Protein AF-H8MHY2-F1 (afdb_monomer_lite)

Organism: Corallococcus coralloides (strain ATCC 25202 / DSM 2259 / NBRC 100086 / M2) (NCBI:txid1144275)

pLDDT: mean 79.32, std 16.86, range [31.69, 97.56]

Structure (mmCIF, N/CA/C/O backbone):
data_AF-H8MHY2-F1
#
_entry.id   AF-H8MHY2-F1
#
loop_
_atom_site.group_PDB
_atom_site.id
_atom_site.type_symbol
_atom_site.label_atom_id
_atom_site.label_alt_id
_atom_site.label_comp_id
_atom_site.label_asym_id
_atom_site.label_entity_id
_atom_site.label_seq_id
_atom_site.pdbx_PDB_ins_code
_atom_site.Cartn_x
_atom_site.Cartn_y
_atom_site.Cartn_z
_atom_site.occupancy
_atom_site.B_iso_or_equiv
_atom_site.auth_seq_id
_atom_site.auth_comp_id
_atom_site.auth_asym_id
_atom_site.auth_atom_id
_atom_site.pdbx_PDB_model_num
ATOM 1 N N . MET A 1 1 ? 15.047 48.919 -17.366 1.00 39.91 1 MET A N 1
ATOM 2 C CA . MET A 1 1 ? 15.155 47.969 -16.245 1.00 39.91 1 MET A CA 1
ATOM 3 C C . MET A 1 1 ? 14.110 48.407 -15.247 1.00 39.91 1 MET A C 1
ATOM 5 O O . MET A 1 1 ? 14.242 49.504 -14.726 1.00 39.91 1 MET A O 1
ATOM 9 N N . ASN A 1 2 ? 13.019 47.655 -15.133 1.00 36.47 2 ASN A N 1
ATOM 10 C CA . ASN A 1 2 ? 12.030 47.873 -14.083 1.00 36.47 2 ASN A CA 1
ATOM 11 C C . ASN A 1 2 ? 12.489 47.029 -12.897 1.00 36.47 2 ASN A C 1
ATOM 13 O O . ASN A 1 2 ? 12.525 45.808 -13.026 1.00 36.47 2 ASN A O 1
ATOM 17 N N . ASP A 1 3 ? 12.883 47.679 -11.806 1.00 43.53 3 ASP A N 1
ATOM 18 C CA . ASP A 1 3 ? 13.123 47.009 -10.532 1.00 43.53 3 ASP A CA 1
ATOM 19 C C . ASP A 1 3 ? 11.763 46.574 -9.979 1.00 43.53 3 ASP A C 1
ATOM 21 O O . ASP A 1 3 ? 10.934 47.409 -9.604 1.00 43.53 3 ASP A O 1
ATOM 25 N N . GLU A 1 4 ? 11.497 45.269 -9.989 1.00 38.06 4 GLU A N 1
ATOM 26 C CA . GLU A 1 4 ? 10.390 44.719 -9.214 1.00 38.06 4 GLU A CA 1
ATOM 27 C C . GLU A 1 4 ? 10.654 44.984 -7.723 1.00 38.06 4 GLU A C 1
ATOM 29 O O . GLU A 1 4 ? 11.795 44.862 -7.265 1.00 38.06 4 GLU A O 1
ATOM 34 N N . PRO A 1 5 ? 9.634 45.379 -6.943 1.00 45.78 5 PRO A N 1
ATOM 35 C CA . PRO A 1 5 ? 9.811 45.605 -5.520 1.00 45.78 5 PRO A CA 1
ATOM 36 C C . PRO A 1 5 ? 10.150 44.276 -4.837 1.00 45.78 5 PRO A C 1
ATOM 38 O O . PRO A 1 5 ? 9.315 43.377 -4.791 1.00 45.78 5 PRO A O 1
ATOM 41 N N . GLU A 1 6 ? 11.362 44.161 -4.284 1.00 43.41 6 GLU A N 1
ATOM 42 C CA . GLU A 1 6 ? 11.719 43.069 -3.373 1.00 43.41 6 GLU A CA 1
ATOM 43 C C . GLU A 1 6 ? 10.670 42.990 -2.256 1.00 43.41 6 GLU A C 1
ATOM 45 O O . GLU A 1 6 ? 10.563 43.894 -1.415 1.00 43.41 6 GLU A O 1
ATOM 50 N N . GLU A 1 7 ? 9.886 41.910 -2.240 1.00 51.91 7 GLU A N 1
ATOM 51 C CA . GLU A 1 7 ? 8.988 41.596 -1.135 1.00 51.91 7 GLU A CA 1
ATOM 52 C C . GLU A 1 7 ? 9.815 41.447 0.144 1.00 51.91 7 GLU A C 1
ATOM 54 O O . GLU A 1 7 ? 10.503 40.453 0.385 1.00 51.91 7 GLU A O 1
ATOM 59 N N . ARG A 1 8 ? 9.771 42.478 0.989 1.00 63.47 8 ARG A N 1
ATOM 60 C CA . ARG A 1 8 ? 10.449 42.457 2.281 1.00 63.47 8 ARG A CA 1
ATOM 61 C C . ARG A 1 8 ? 9.715 41.502 3.211 1.00 63.47 8 ARG A C 1
ATOM 63 O O . ARG A 1 8 ? 8.610 41.794 3.666 1.00 63.47 8 ARG A O 1
ATOM 70 N N . LEU A 1 9 ? 10.370 40.390 3.530 1.00 65.94 9 LEU A N 1
ATOM 71 C CA . LEU A 1 9 ? 9.936 39.448 4.558 1.00 65.94 9 LEU A CA 1
ATOM 72 C C . LEU A 1 9 ? 9.652 40.190 5.877 1.00 65.94 9 LEU A C 1
ATOM 74 O O . LEU A 1 9 ? 10.508 40.905 6.404 1.00 65.94 9 LEU A O 1
ATOM 78 N N . ALA A 1 10 ? 8.446 40.003 6.416 1.00 80.31 10 ALA A N 1
ATOM 79 C CA . ALA A 1 10 ? 8.008 40.555 7.695 1.00 80.31 10 ALA A CA 1
ATOM 80 C C . ALA A 1 10 ? 7.707 39.427 8.689 1.00 80.31 10 ALA A C 1
ATOM 82 O O . ALA A 1 10 ? 7.278 38.337 8.314 1.00 80.31 10 ALA A O 1
ATOM 83 N N . CYS A 1 11 ? 7.912 39.687 9.979 1.00 72.38 11 CYS A N 1
ATOM 84 C CA . CYS A 1 11 ? 7.619 38.717 11.025 1.00 72.38 11 CYS A CA 1
ATOM 85 C C . CYS A 1 11 ? 6.112 38.392 11.056 1.00 72.38 11 CYS A C 1
ATOM 87 O O . CYS A 1 11 ? 5.314 39.302 11.290 1.00 72.38 11 CYS A O 1
ATOM 89 N N . PRO A 1 12 ? 5.694 37.118 10.943 1.00 61.81 12 PRO A N 1
ATOM 90 C CA . PRO A 1 12 ? 4.277 36.750 10.905 1.00 61.81 12 PRO A CA 1
ATOM 91 C C . PRO A 1 12 ? 3.565 36.996 12.242 1.00 61.81 12 PRO A C 1
ATOM 93 O O . PRO A 1 12 ? 2.343 37.072 12.295 1.00 61.81 12 PRO A O 1
ATOM 96 N N . ARG A 1 13 ? 4.323 37.138 13.338 1.00 72.50 13 ARG A N 1
ATOM 97 C CA . ARG A 1 13 ? 3.772 37.376 14.675 1.00 72.50 13 ARG A CA 1
ATOM 98 C C . ARG A 1 13 ? 3.430 38.842 14.932 1.00 72.50 13 ARG A C 1
ATOM 100 O O . ARG A 1 13 ? 2.479 39.120 15.653 1.00 72.50 13 ARG A O 1
ATOM 107 N N . CYS A 1 14 ? 4.228 39.780 14.424 1.00 82.50 14 CYS A N 1
ATOM 108 C CA . CYS A 1 14 ? 4.103 41.196 14.796 1.00 82.50 14 CYS A CA 1
ATOM 109 C C . CYS A 1 14 ? 4.263 42.185 13.633 1.00 82.50 14 CYS A C 1
ATOM 111 O O . CYS A 1 14 ? 4.272 43.395 13.867 1.00 82.50 14 CYS A O 1
ATOM 113 N N . GLY A 1 15 ? 4.458 41.691 12.408 1.00 82.38 15 GLY A N 1
ATOM 114 C CA . GLY A 1 15 ? 4.754 42.491 11.217 1.00 82.38 15 GLY A CA 1
ATOM 115 C C . GLY A 1 15 ? 6.108 43.210 11.255 1.00 82.38 15 GLY A C 1
ATOM 116 O O . GLY A 1 15 ? 6.384 44.035 10.392 1.00 82.38 15 GLY A O 1
ATOM 117 N N . GLY A 1 16 ? 6.944 42.955 12.268 1.00 84.12 16 GLY A N 1
ATOM 118 C CA . GLY A 1 16 ? 8.243 43.609 12.436 1.00 84.12 16 GLY A CA 1
ATOM 119 C C . GLY A 1 16 ? 9.278 43.151 11.409 1.00 84.12 16 GLY A C 1
ATOM 120 O O . GLY A 1 16 ? 9.183 42.049 10.871 1.00 84.12 16 GLY A O 1
ATOM 121 N N . SER A 1 17 ? 10.295 43.980 11.176 1.00 83.56 17 SER A N 1
ATOM 122 C CA . SER A 1 17 ? 11.419 43.634 10.307 1.00 83.56 17 SER A CA 1
ATOM 123 C C . SER A 1 17 ? 12.219 42.447 10.849 1.00 83.56 17 SER A C 1
ATOM 125 O O . SER A 1 17 ? 12.273 42.178 12.059 1.00 83.56 17 SER A O 1
ATOM 127 N N . VAL A 1 18 ? 12.834 41.721 9.922 1.00 83.00 18 VAL A N 1
ATOM 128 C CA . VAL A 1 18 ? 13.642 40.537 10.206 1.00 83.00 18 VAL A CA 1
ATOM 129 C C . VAL A 1 18 ? 15.130 40.897 10.171 1.00 83.00 18 VAL A C 1
ATOM 131 O O . VAL A 1 18 ? 15.550 41.755 9.396 1.00 83.00 18 VAL A O 1
ATOM 134 N N . GLY A 1 19 ? 15.910 40.307 11.074 1.00 81.94 19 GLY A N 1
ATOM 135 C CA . GLY A 1 19 ? 17.353 40.508 11.188 1.00 81.94 19 GLY A CA 1
ATOM 136 C C . GLY A 1 19 ? 18.152 39.618 10.238 1.00 81.94 19 GLY A C 1
ATOM 137 O O . GLY A 1 19 ? 17.593 38.881 9.429 1.00 81.94 19 GLY A O 1
ATOM 138 N N . GLY A 1 20 ? 19.482 39.668 10.352 1.00 73.06 20 GLY A N 1
ATOM 139 C CA . GLY A 1 20 ? 20.368 38.778 9.599 1.00 73.06 20 GLY A CA 1
ATOM 140 C C . GLY A 1 20 ? 20.114 37.311 9.945 1.00 73.06 20 GLY A C 1
ATOM 141 O O . GLY A 1 20 ? 19.913 36.971 11.111 1.00 73.06 20 GLY A O 1
ATOM 142 N N . SER A 1 21 ? 20.117 36.446 8.932 1.00 77.44 21 SER A N 1
ATOM 143 C CA . SER A 1 21 ? 19.899 35.016 9.144 1.00 77.44 21 SER A CA 1
ATOM 144 C C . SER A 1 21 ? 21.177 34.323 9.618 1.00 77.44 21 SER A C 1
ATOM 146 O O . SER A 1 21 ? 22.251 34.562 9.068 1.00 77.44 21 SER A O 1
ATOM 148 N N . THR A 1 22 ? 21.065 33.433 10.600 1.00 64.94 22 THR A N 1
ATOM 149 C CA . THR A 1 22 ? 22.149 32.554 11.053 1.00 64.94 22 THR A CA 1
ATOM 150 C C . THR A 1 22 ? 21.847 31.114 10.651 1.00 64.94 22 THR A C 1
ATOM 152 O O . THR A 1 22 ? 20.700 30.684 10.674 1.00 64.94 22 THR A O 1
ATOM 155 N N . ASN A 1 23 ? 22.860 30.348 10.245 1.00 54.47 23 ASN A N 1
ATOM 156 C CA . ASN A 1 23 ? 22.702 28.917 9.978 1.00 54.47 23 ASN A CA 1
ATOM 157 C C . ASN A 1 23 ? 23.257 28.133 11.165 1.00 54.47 23 ASN A C 1
ATOM 159 O O . ASN A 1 23 ? 24.463 28.141 11.409 1.00 54.47 23 ASN A O 1
ATOM 163 N N . GLU A 1 24 ? 22.378 27.449 11.891 1.00 50.38 24 GLU A N 1
ATOM 164 C CA . GLU A 1 24 ? 22.763 26.563 12.980 1.00 50.38 24 GLU A CA 1
ATOM 165 C C . GLU A 1 24 ? 22.275 25.147 12.691 1.00 50.38 24 GLU A C 1
ATOM 167 O O . GLU A 1 24 ? 21.078 24.869 12.637 1.00 50.38 24 GLU A O 1
ATOM 172 N N . ARG A 1 25 ? 23.230 24.221 12.531 1.00 46.22 25 ARG A N 1
ATOM 173 C CA . ARG A 1 25 ? 22.970 22.786 12.309 1.00 46.22 25 ARG A CA 1
ATOM 174 C C . ARG A 1 25 ? 22.079 22.506 11.086 1.00 46.22 25 ARG A C 1
ATOM 176 O O . ARG A 1 25 ? 21.282 21.574 11.113 1.00 46.22 25 ARG A O 1
ATOM 183 N N . GLY A 1 26 ? 22.232 23.298 10.022 1.00 43.06 26 GLY A N 1
ATOM 184 C CA . GLY A 1 26 ? 21.481 23.141 8.773 1.00 43.06 26 GLY A CA 1
ATOM 185 C C . GLY A 1 26 ? 20.101 23.799 8.784 1.00 43.06 26 GLY A C 1
ATOM 186 O O . GLY A 1 26 ? 19.385 23.710 7.792 1.00 43.06 26 GLY A O 1
ATOM 187 N N . ILE A 1 27 ? 19.732 24.474 9.876 1.00 46.34 27 ILE A N 1
ATOM 188 C CA . ILE A 1 27 ? 18.499 25.250 9.987 1.00 46.34 27 ILE A CA 1
ATOM 189 C C . ILE A 1 27 ? 18.877 26.728 9.951 1.00 46.34 27 ILE A C 1
ATOM 191 O O . ILE A 1 27 ? 19.695 27.197 10.742 1.00 46.34 27 ILE A O 1
ATOM 195 N N . VAL A 1 28 ? 18.285 27.460 9.011 1.00 55.09 28 VAL A N 1
ATOM 196 C CA . VAL A 1 28 ? 18.454 28.910 8.910 1.00 55.09 28 VAL A CA 1
ATOM 197 C C . VAL A 1 28 ? 17.465 29.570 9.863 1.00 55.09 28 VAL A C 1
ATOM 199 O O . VAL A 1 28 ? 16.265 29.341 9.750 1.00 55.09 28 VAL A O 1
ATOM 202 N N . PHE A 1 29 ? 17.958 30.362 10.806 1.00 65.75 29 PHE A N 1
ATOM 203 C CA . PHE A 1 29 ? 17.168 31.145 11.743 1.00 65.75 29 PHE A CA 1
ATOM 204 C C . PHE A 1 29 ? 17.246 32.616 11.370 1.00 65.75 29 PHE A C 1
ATOM 206 O O . PHE A 1 29 ? 18.333 33.169 11.239 1.00 65.75 29 PHE A O 1
ATOM 213 N N . THR A 1 30 ? 16.099 33.268 11.265 1.00 75.69 30 THR A N 1
ATOM 214 C CA . THR A 1 30 ? 16.002 34.709 11.056 1.00 75.69 30 THR A CA 1
ATOM 215 C C . THR A 1 30 ? 15.278 35.310 12.263 1.00 75.69 30 THR A C 1
ATOM 217 O O . THR A 1 30 ? 14.094 35.027 12.465 1.00 75.69 30 THR A O 1
ATOM 220 N N . PRO A 1 31 ? 15.949 36.090 13.127 1.00 77.31 31 PRO A N 1
ATOM 221 C CA . PRO A 1 31 ? 15.305 36.682 14.293 1.00 77.31 31 PRO A CA 1
ATOM 222 C C . PRO A 1 31 ? 14.432 37.874 13.887 1.00 77.31 31 PRO A C 1
ATOM 224 O O . PRO A 1 31 ? 14.807 38.672 13.030 1.00 77.31 31 PRO A O 1
ATOM 227 N N . CYS A 1 32 ? 13.271 38.040 14.517 1.00 81.00 32 CYS A N 1
ATOM 228 C CA . CYS A 1 32 ? 12.524 39.290 14.434 1.00 81.00 32 CYS A CA 1
ATOM 229 C C . CYS A 1 32 ? 13.159 40.337 15.350 1.00 81.00 32 CYS A C 1
ATOM 231 O O . CYS A 1 32 ? 13.202 40.140 16.560 1.00 81.00 32 CYS A O 1
ATOM 233 N N . LEU A 1 33 ? 13.534 41.493 14.800 1.00 82.06 33 LEU A N 1
ATOM 234 C CA . LEU A 1 33 ? 14.188 42.568 15.559 1.00 82.06 33 LEU A CA 1
ATOM 235 C C . LEU A 1 33 ? 13.259 43.287 16.553 1.00 82.06 33 LEU A C 1
ATOM 237 O O . LEU A 1 33 ? 13.711 44.128 17.322 1.00 82.06 33 LEU A O 1
ATOM 241 N N . ARG A 1 34 ? 11.949 43.006 16.512 1.00 86.06 34 ARG A N 1
ATOM 242 C CA . ARG A 1 34 ? 10.945 43.656 17.370 1.00 86.06 34 ARG A CA 1
ATOM 243 C C . ARG A 1 34 ? 10.486 42.795 18.543 1.00 86.06 34 ARG A C 1
ATOM 245 O O . ARG A 1 34 ? 10.118 43.340 19.576 1.00 86.06 34 ARG A O 1
ATOM 252 N N . CYS A 1 35 ? 10.409 41.479 18.365 1.00 81.69 35 CYS A N 1
ATOM 253 C CA . CYS A 1 35 ? 9.846 40.576 19.377 1.00 81.69 35 CYS A CA 1
ATOM 254 C C . CYS A 1 35 ? 10.737 39.371 19.694 1.00 81.69 35 CYS A C 1
ATOM 256 O O . CYS A 1 35 ? 10.271 38.446 20.354 1.00 81.69 35 CYS A O 1
ATOM 258 N N . ASP A 1 36 ? 11.970 39.360 19.175 1.00 72.44 36 ASP A N 1
ATOM 259 C CA . ASP A 1 36 ? 12.981 38.304 19.327 1.00 72.44 36 ASP A CA 1
ATOM 260 C C . ASP A 1 36 ? 12.522 36.894 18.924 1.00 72.44 36 ASP A C 1
ATOM 262 O O . ASP A 1 36 ? 13.182 35.893 19.202 1.00 72.44 36 ASP A O 1
ATOM 266 N N . GLN A 1 37 ? 11.399 36.787 18.209 1.00 73.94 37 GLN A N 1
ATOM 267 C CA . GLN A 1 37 ? 10.941 35.528 17.644 1.00 73.94 37 GLN A CA 1
ATOM 268 C C . GLN A 1 37 ? 11.953 35.049 16.598 1.00 73.94 37 GLN A C 1
ATOM 270 O O . GLN A 1 37 ? 12.075 35.652 15.531 1.00 73.94 37 GLN A O 1
ATOM 275 N N . ALA A 1 38 ? 12.645 33.946 16.880 1.00 66.81 38 ALA A N 1
ATOM 276 C CA . ALA A 1 38 ? 13.454 33.248 15.891 1.00 66.81 38 ALA A CA 1
ATOM 277 C C . ALA A 1 38 ? 12.532 32.489 14.927 1.00 66.81 38 ALA A C 1
ATOM 279 O O . ALA A 1 38 ? 11.769 31.610 15.338 1.00 66.81 38 ALA A O 1
ATOM 280 N N . MET A 1 39 ? 12.574 32.851 13.648 1.00 69.44 39 MET A N 1
ATOM 281 C CA . MET A 1 39 ? 11.861 32.158 12.578 1.00 69.44 39 MET A CA 1
ATOM 282 C C . MET A 1 39 ? 12.843 31.186 11.933 1.00 69.44 39 MET A C 1
ATOM 284 O O . MET A 1 39 ? 13.837 31.618 11.361 1.00 69.44 39 MET A O 1
ATOM 288 N N . ALA A 1 40 ? 12.609 29.880 12.045 1.00 57.03 40 ALA A N 1
ATOM 289 C CA . ALA A 1 40 ? 13.332 28.932 11.204 1.00 57.03 40 ALA A CA 1
ATOM 290 C C . ALA A 1 40 ? 12.826 29.097 9.762 1.00 57.03 40 ALA A C 1
ATOM 292 O O . ALA A 1 40 ? 11.624 29.248 9.564 1.00 57.03 40 ALA A O 1
ATOM 293 N N . ALA A 1 41 ? 13.695 29.043 8.754 1.00 43.25 41 ALA A N 1
ATOM 294 C CA . ALA A 1 41 ? 13.326 29.198 7.343 1.00 43.25 41 ALA A CA 1
ATOM 295 C C . ALA A 1 41 ? 12.297 28.157 6.847 1.00 43.25 41 ALA A C 1
ATOM 297 O O . ALA A 1 41 ? 11.693 28.342 5.798 1.00 43.25 41 ALA A O 1
ATOM 298 N N . ALA A 1 42 ? 12.030 27.098 7.618 1.00 39.88 42 ALA A N 1
ATOM 299 C CA . ALA A 1 42 ? 10.924 26.174 7.363 1.00 39.88 42 ALA A CA 1
ATOM 300 C C . ALA A 1 42 ? 9.533 26.725 7.769 1.00 39.88 42 ALA A C 1
ATOM 302 O O . ALA A 1 42 ? 8.517 26.124 7.433 1.00 39.88 42 ALA A O 1
ATOM 303 N N . CYS A 1 43 ? 9.456 27.854 8.482 1.00 35.47 43 CYS A N 1
ATOM 304 C CA . CYS A 1 43 ? 8.230 28.364 9.111 1.00 35.47 43 CYS A CA 1
ATOM 305 C C . CYS A 1 43 ? 7.452 29.403 8.281 1.00 35.47 43 CYS A C 1
ATOM 307 O O . CYS A 1 43 ? 6.648 30.144 8.846 1.00 35.47 43 CYS A O 1
ATOM 309 N N . CYS A 1 44 ? 7.634 29.462 6.959 1.00 31.69 44 CYS A N 1
ATOM 310 C CA . CYS A 1 44 ? 6.738 30.239 6.088 1.00 31.69 44 CYS A CA 1
ATOM 311 C C . CYS A 1 44 ? 5.495 29.460 5.619 1.00 31.69 44 CYS A C 1
ATOM 313 O O . CYS A 1 44 ? 4.700 30.008 4.864 1.00 31.69 44 CYS A O 1
ATOM 315 N N . ALA A 1 45 ? 5.265 28.233 6.097 1.00 32.19 45 ALA A N 1
ATOM 316 C CA . ALA A 1 45 ? 3.979 27.563 5.928 1.00 32.19 45 ALA A CA 1
ATOM 317 C C . ALA A 1 45 ? 3.226 27.532 7.271 1.00 32.19 45 ALA A C 1
ATOM 319 O O . ALA A 1 45 ? 3.737 26.944 8.230 1.00 32.19 45 ALA A O 1
ATOM 320 N N . PRO A 1 46 ? 2.024 28.131 7.394 1.00 32.19 46 PRO A N 1
ATOM 321 C CA . PRO A 1 46 ? 1.126 27.746 8.475 1.00 32.19 46 PRO A CA 1
ATOM 322 C C . PRO A 1 46 ? 0.887 26.235 8.372 1.00 32.19 46 PRO A C 1
ATOM 324 O O . PRO A 1 46 ? 0.631 25.744 7.276 1.00 32.19 46 PRO A O 1
ATOM 327 N N . ILE A 1 47 ? 0.959 25.500 9.489 1.00 40.94 47 ILE A N 1
ATOM 328 C CA . ILE A 1 47 ? 0.424 24.133 9.547 1.00 40.94 47 ILE A CA 1
ATOM 329 C C . ILE A 1 47 ? -1.084 24.284 9.302 1.00 40.94 47 ILE A C 1
ATOM 331 O O . ILE A 1 47 ? -1.769 24.832 10.173 1.00 40.94 47 ILE A O 1
ATOM 335 N N . PRO A 1 48 ? -1.624 23.890 8.135 1.00 33.06 48 PRO A N 1
ATOM 336 C CA . PRO A 1 48 ? -3.034 24.062 7.854 1.00 33.06 48 PRO A CA 1
ATOM 337 C C . PRO A 1 48 ? -3.818 23.157 8.799 1.00 33.06 48 PRO A C 1
ATOM 339 O O . PRO A 1 48 ? -3.505 21.974 8.964 1.00 33.06 48 PRO A O 1
ATOM 342 N N . GLY A 1 49 ? -4.836 23.725 9.438 1.00 38.81 49 GLY A N 1
ATOM 343 C CA . GLY A 1 49 ? -5.793 22.958 10.216 1.00 38.81 49 GLY A CA 1
ATOM 344 C C . GLY A 1 49 ? -6.434 21.870 9.355 1.00 38.81 49 GLY A C 1
ATOM 345 O O . GLY A 1 49 ? -6.897 22.132 8.251 1.00 38.81 49 GLY A O 1
ATOM 346 N N . THR A 1 50 ? -6.458 20.649 9.892 1.00 48.19 50 THR A N 1
ATOM 347 C CA . THR A 1 50 ? -7.446 19.605 9.575 1.00 48.19 50 THR A CA 1
ATOM 348 C C . THR A 1 50 ? -7.737 19.363 8.088 1.00 48.19 50 THR A C 1
ATOM 350 O O . THR A 1 50 ? -8.888 19.394 7.674 1.00 48.19 50 THR A O 1
ATOM 353 N N . ALA A 1 51 ? -6.706 19.081 7.296 1.00 37.75 51 ALA A N 1
ATOM 354 C CA . ALA A 1 51 ? -6.730 18.190 6.131 1.00 37.75 51 ALA A CA 1
ATOM 355 C C . ALA A 1 51 ? -5.296 18.087 5.586 1.00 37.75 51 ALA A C 1
ATOM 357 O O . ALA A 1 51 ? -4.587 19.085 5.549 1.00 37.75 51 ALA A O 1
ATOM 358 N N . SER A 1 52 ? -4.895 16.900 5.124 1.00 37.91 52 SER A N 1
ATOM 359 C CA . SER A 1 52 ? -3.647 16.592 4.391 1.00 37.91 52 SER A CA 1
ATOM 360 C C . SER A 1 52 ? -2.305 16.578 5.162 1.00 37.91 52 SER A C 1
ATOM 362 O O . SER A 1 52 ? -1.808 17.581 5.651 1.00 37.91 52 SER A O 1
ATOM 364 N N . GLY A 1 53 ? -1.671 15.398 5.213 1.00 46.56 53 GLY A N 1
ATOM 365 C CA . GLY A 1 53 ? -0.399 15.180 4.504 1.00 46.56 53 GLY A CA 1
ATOM 366 C C . GLY A 1 53 ? 0.961 15.588 5.097 1.00 46.56 53 GLY A C 1
ATOM 367 O O . GLY A 1 53 ? 1.963 15.255 4.474 1.00 46.56 53 GLY A O 1
ATOM 368 N N . TRP A 1 54 ? 1.088 16.240 6.252 1.00 39.94 54 TRP A N 1
ATOM 369 C CA . TRP A 1 54 ? 2.423 16.678 6.719 1.00 39.94 54 TRP A CA 1
ATOM 370 C C . TRP A 1 54 ? 3.276 15.543 7.314 1.00 39.94 54 TRP A C 1
ATOM 372 O O . TRP A 1 54 ? 2.758 14.706 8.059 1.00 39.94 54 TRP A O 1
ATOM 382 N N . ARG A 1 55 ? 4.594 15.535 7.018 1.00 44.78 55 ARG A N 1
ATOM 383 C CA . ARG A 1 55 ? 5.603 14.744 7.750 1.00 44.78 55 ARG A CA 1
ATOM 384 C C . ARG A 1 55 ? 6.572 15.621 8.530 1.00 44.78 55 ARG A C 1
ATOM 386 O O . ARG A 1 55 ? 7.279 16.429 7.944 1.00 44.78 55 ARG A O 1
ATOM 393 N N . VAL A 1 56 ? 6.668 15.387 9.836 1.00 47.81 56 VAL A N 1
ATOM 394 C CA . VAL A 1 56 ? 7.683 15.982 10.711 1.00 47.81 56 VAL A CA 1
ATOM 395 C C . VAL A 1 56 ? 8.347 14.863 11.509 1.00 47.81 56 VAL A C 1
ATOM 397 O O . VAL A 1 56 ? 7.675 14.123 12.220 1.00 47.81 56 VAL A O 1
ATOM 400 N N . GLN A 1 57 ? 9.666 14.719 11.384 1.00 51.28 57 GLN A N 1
ATOM 401 C CA . GLN A 1 57 ? 10.456 13.793 12.193 1.00 51.28 57 GLN A CA 1
ATOM 402 C C . GLN A 1 57 ? 11.429 14.590 13.058 1.00 51.28 57 GLN A C 1
ATOM 404 O O . GLN A 1 57 ? 12.198 15.404 12.554 1.00 51.28 57 GLN A O 1
ATOM 409 N N . ILE A 1 58 ? 11.384 14.357 14.364 1.00 62.56 58 ILE A N 1
ATOM 410 C CA . ILE A 1 58 ? 12.236 14.998 15.362 1.00 62.56 58 ILE A CA 1
ATOM 411 C C . ILE A 1 58 ? 12.961 13.876 16.100 1.00 62.56 58 ILE A C 1
ATOM 413 O O . ILE A 1 58 ? 12.376 13.188 16.931 1.00 62.56 58 ILE A O 1
ATOM 417 N N . LEU A 1 59 ? 14.226 13.654 15.748 1.00 57.50 59 LEU A N 1
ATOM 418 C CA . LEU A 1 59 ? 15.109 12.690 16.410 1.00 57.50 59 LEU A CA 1
ATOM 419 C C . LEU A 1 59 ? 15.878 13.382 17.534 1.00 57.50 59 LEU A C 1
ATOM 421 O O . LEU A 1 59 ? 16.280 14.537 17.377 1.00 57.50 59 LEU A O 1
ATOM 425 N N . TRP A 1 60 ? 16.143 12.665 18.622 1.00 76.19 60 TRP A N 1
ATOM 426 C CA . TRP A 1 60 ? 16.992 13.159 19.704 1.00 76.19 60 TRP A CA 1
ATOM 427 C C . TRP A 1 60 ? 18.156 12.219 19.995 1.00 76.19 60 TRP A C 1
ATOM 429 O O . TRP A 1 60 ? 18.146 11.035 19.657 1.00 76.19 60 TRP A O 1
ATOM 439 N N . ARG A 1 61 ? 19.221 12.773 20.585 1.00 63.25 61 ARG A N 1
ATOM 440 C CA . ARG A 1 61 ? 20.442 12.020 20.902 1.00 63.25 61 ARG A CA 1
ATOM 441 C C . ARG A 1 61 ? 20.354 11.447 22.308 1.00 63.25 61 ARG A C 1
ATOM 443 O O . ARG A 1 61 ? 20.674 12.131 23.274 1.00 63.25 61 ARG A O 1
ATOM 450 N N . GLY A 1 62 ? 19.989 10.174 22.396 1.00 71.69 62 GLY A N 1
ATOM 451 C CA . GLY A 1 62 ? 19.989 9.416 23.643 1.00 71.69 62 GLY A CA 1
ATOM 452 C C . GLY A 1 62 ? 18.663 8.703 23.903 1.00 71.69 62 GLY A C 1
ATOM 453 O O . GLY A 1 62 ? 17.745 8.796 23.090 1.00 71.69 62 GLY A O 1
ATOM 454 N N . PRO A 1 63 ? 18.562 7.979 25.029 1.00 71.12 63 PRO A N 1
ATOM 455 C CA . PRO A 1 63 ? 17.370 7.205 25.382 1.00 71.12 63 PRO A CA 1
ATOM 456 C C . PRO A 1 63 ? 16.191 8.081 25.832 1.00 71.12 63 PRO A C 1
ATOM 458 O O . PRO A 1 63 ? 15.088 7.580 26.031 1.00 71.12 63 PRO A O 1
ATOM 461 N N . GLU A 1 64 ? 16.420 9.381 26.033 1.00 76.88 64 GLU A N 1
ATOM 462 C CA . GLU A 1 64 ? 15.418 10.317 26.519 1.00 76.88 64 GLU A CA 1
ATOM 463 C C . GLU A 1 64 ? 15.528 11.663 25.813 1.00 76.88 64 GLU A C 1
ATOM 465 O O . GLU A 1 64 ? 16.610 12.120 25.436 1.00 76.88 64 GLU A O 1
ATOM 470 N N . LEU A 1 65 ? 14.375 12.308 25.692 1.00 83.50 65 LEU A N 1
ATOM 471 C CA . LEU A 1 65 ? 14.228 13.646 25.160 1.00 83.50 65 LEU A CA 1
ATOM 472 C C . LEU A 1 65 ? 14.877 14.660 26.113 1.00 83.50 65 LEU A C 1
ATOM 474 O O . LEU A 1 65 ? 14.564 14.702 27.306 1.00 83.50 65 LEU A O 1
ATOM 478 N N . THR A 1 66 ? 15.755 15.529 25.618 1.00 84.50 66 THR A N 1
ATOM 479 C CA . THR A 1 66 ? 16.233 16.647 26.442 1.00 84.50 66 THR A CA 1
ATOM 480 C C . THR A 1 66 ? 15.095 17.638 26.700 1.00 84.50 66 THR A C 1
ATOM 482 O O . THR A 1 66 ? 14.145 17.745 25.925 1.00 84.50 66 THR A O 1
ATOM 485 N N . LEU A 1 67 ? 15.196 18.445 27.763 1.00 83.38 67 LEU A N 1
ATOM 486 C CA . LEU A 1 67 ? 14.228 19.527 28.012 1.00 83.38 67 LEU A CA 1
ATOM 487 C C . LEU A 1 67 ? 14.137 20.513 26.833 1.00 83.38 67 LEU A C 1
ATOM 489 O O . LEU A 1 67 ? 13.075 21.074 26.580 1.00 83.38 67 LEU A O 1
ATOM 493 N N . LYS A 1 68 ? 15.237 20.701 26.091 1.00 78.75 68 LYS A N 1
ATOM 494 C CA . LYS A 1 68 ? 15.268 21.546 24.894 1.00 78.75 68 LYS A CA 1
ATOM 495 C C . LYS A 1 68 ? 14.471 20.919 23.747 1.00 78.75 68 LYS A C 1
ATOM 497 O O . LYS A 1 68 ? 13.685 21.615 23.119 1.00 78.75 68 LYS A O 1
ATOM 502 N N . GLU A 1 69 ? 14.626 19.621 23.504 1.00 77.88 69 GLU A N 1
ATOM 503 C CA . GLU A 1 69 ? 13.863 18.907 22.469 1.00 77.88 69 GLU A CA 1
ATOM 504 C C . GLU A 1 69 ? 12.378 18.777 22.845 1.00 77.88 69 GLU A C 1
ATOM 506 O O . GLU A 1 69 ? 11.519 18.940 21.983 1.00 77.88 69 GLU A O 1
ATOM 511 N N . ALA A 1 70 ? 12.058 18.608 24.132 1.00 81.38 70 ALA A N 1
ATOM 512 C CA . ALA A 1 70 ? 10.691 18.676 24.656 1.00 81.38 70 ALA A CA 1
ATOM 513 C C . ALA A 1 70 ? 10.052 20.050 24.442 1.00 81.38 70 ALA A C 1
ATOM 515 O O . ALA A 1 70 ? 8.898 20.140 24.027 1.00 81.38 70 ALA A O 1
ATOM 516 N N . ALA A 1 71 ? 10.808 21.128 24.664 1.00 78.44 71 ALA A N 1
ATOM 517 C CA . ALA A 1 71 ? 10.345 22.479 24.372 1.00 78.44 71 ALA A CA 1
ATOM 518 C C . ALA A 1 71 ? 10.103 22.685 22.866 1.00 78.44 71 ALA A C 1
ATOM 520 O O . ALA A 1 71 ? 9.094 23.285 22.500 1.00 78.44 71 ALA A O 1
ATOM 521 N N . SER A 1 72 ? 10.975 22.149 22.004 1.00 72.56 72 SER A N 1
ATOM 522 C CA . SER A 1 72 ? 10.799 22.189 20.547 1.00 72.56 72 SER A CA 1
ATOM 523 C C . SER A 1 72 ? 9.574 21.394 20.088 1.00 72.56 72 SER A C 1
ATOM 525 O O . SER A 1 72 ? 8.776 21.917 19.317 1.00 72.56 72 SER A O 1
ATOM 527 N N . LEU A 1 73 ? 9.362 20.171 20.594 1.00 74.38 73 LEU A N 1
ATOM 528 C CA . LEU A 1 73 ? 8.147 19.397 20.307 1.00 74.38 73 LEU A CA 1
ATOM 529 C C . LEU A 1 73 ? 6.899 20.152 20.749 1.00 74.38 73 LEU A C 1
ATOM 531 O O . LEU A 1 73 ? 5.940 20.238 19.991 1.00 74.38 73 LEU A O 1
ATOM 535 N N . ARG A 1 74 ? 6.932 20.770 21.931 1.00 80.62 74 ARG A N 1
ATOM 536 C CA . ARG A 1 74 ? 5.824 21.589 22.426 1.00 80.62 74 ARG A CA 1
ATOM 537 C C . ARG A 1 74 ? 5.496 22.774 21.516 1.00 80.62 74 ARG A C 1
ATOM 539 O O . ARG A 1 74 ? 4.338 23.152 21.397 1.00 80.62 74 ARG A O 1
ATOM 546 N N . GLN A 1 75 ? 6.510 23.373 20.897 1.00 70.44 75 GLN A N 1
ATOM 547 C CA . GLN A 1 75 ? 6.338 24.488 19.963 1.00 70.44 75 GLN A CA 1
ATOM 548 C C . GLN A 1 75 ? 5.810 24.037 18.596 1.00 70.44 75 GLN A C 1
ATOM 550 O O . GLN A 1 75 ? 5.068 24.779 17.961 1.00 70.44 75 GLN A O 1
ATOM 555 N N . VAL A 1 76 ? 6.192 22.839 18.148 1.00 62.25 76 VAL A N 1
ATOM 556 C CA . VAL A 1 76 ? 5.824 22.302 16.830 1.00 62.25 76 VAL A CA 1
ATOM 557 C C . VAL A 1 76 ? 4.476 21.570 16.860 1.00 62.25 76 VAL A C 1
ATOM 559 O O . VAL A 1 76 ? 3.787 21.517 15.844 1.00 62.25 76 VAL A O 1
ATOM 562 N N . LEU A 1 77 ? 4.075 21.021 18.012 1.00 63.47 77 LEU A N 1
ATOM 563 C CA . LEU A 1 77 ? 2.886 20.183 18.169 1.00 63.47 77 LEU A CA 1
ATOM 564 C C . LEU A 1 77 ? 1.815 20.884 19.016 1.00 63.47 77 LEU A C 1
ATOM 566 O O . LEU A 1 77 ? 1.937 20.927 20.243 1.00 63.47 77 LEU A O 1
ATOM 570 N N . PRO A 1 78 ? 0.716 21.362 18.400 1.00 60.12 78 PRO A N 1
ATOM 571 C CA . PRO A 1 78 ? -0.340 22.092 19.103 1.00 60.12 78 PRO A CA 1
ATOM 572 C C . PRO A 1 78 ? -0.959 21.346 20.294 1.00 60.12 78 PRO A C 1
ATOM 574 O O . PRO A 1 78 ? -1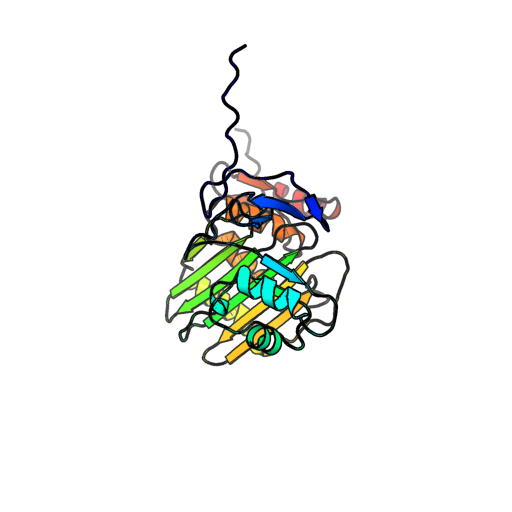.386 21.984 21.251 1.00 60.12 78 PRO A O 1
ATOM 577 N N . VAL A 1 79 ? -0.974 20.006 20.270 1.00 59.69 79 VAL A N 1
ATOM 578 C CA . VAL A 1 79 ? -1.508 19.169 21.363 1.00 59.69 79 VAL A CA 1
ATOM 579 C C . VAL A 1 79 ? -0.798 19.411 22.699 1.00 59.69 79 VAL A C 1
ATOM 581 O O . VAL A 1 79 ? -1.427 19.332 23.746 1.00 59.69 79 VAL A O 1
ATOM 584 N N . HIS A 1 80 ? 0.478 19.799 22.669 1.00 75.00 80 HIS A N 1
ATOM 585 C CA . HIS A 1 80 ? 1.272 20.026 23.874 1.00 75.00 80 HIS A CA 1
ATOM 586 C C . HIS A 1 80 ? 1.294 21.497 24.317 1.00 75.00 80 HIS A C 1
ATOM 588 O O . HIS A 1 80 ? 1.947 21.824 25.306 1.00 75.00 80 HIS A O 1
ATOM 594 N N . ALA A 1 81 ? 0.599 22.410 23.624 1.00 72.94 81 ALA A N 1
ATOM 595 C CA . ALA A 1 81 ? 0.726 23.856 23.845 1.00 72.94 81 ALA A CA 1
ATOM 596 C C . ALA A 1 81 ? 0.468 24.292 25.304 1.00 72.94 81 ALA A C 1
ATOM 598 O O . ALA A 1 81 ? 1.093 25.242 25.778 1.00 72.94 81 ALA A O 1
ATOM 599 N N . ASN A 1 82 ? -0.398 23.567 26.021 1.00 83.19 82 ASN A N 1
ATOM 600 C CA . ASN A 1 82 ? -0.768 23.846 27.414 1.00 83.19 82 ASN A CA 1
ATOM 601 C C . ASN A 1 82 ? -0.054 22.952 28.444 1.00 83.19 82 ASN A C 1
ATOM 603 O O . ASN A 1 82 ? -0.274 23.098 29.644 1.00 83.19 82 ASN A O 1
ATOM 607 N N . GLU A 1 83 ? 0.799 22.029 28.004 1.00 81.75 83 GLU A N 1
ATOM 608 C CA . GLU A 1 83 ? 1.525 21.119 28.886 1.00 81.75 83 GLU A CA 1
ATOM 609 C C . GLU A 1 83 ? 2.848 21.739 29.360 1.00 81.75 83 GLU A C 1
ATOM 611 O O . GLU A 1 83 ? 3.479 22.567 28.688 1.00 81.75 83 GLU A O 1
ATOM 616 N N . SER A 1 84 ? 3.317 21.336 30.543 1.00 93.12 84 SER A N 1
ATOM 617 C CA . SER A 1 84 ? 4.661 21.713 30.984 1.00 93.12 84 SER A CA 1
ATOM 618 C C . SER A 1 84 ? 5.710 20.983 30.137 1.00 93.12 84 SER A C 1
ATOM 620 O O . SER A 1 84 ? 5.506 19.846 29.723 1.00 93.12 84 SER A O 1
ATOM 622 N N . ILE A 1 85 ? 6.869 21.610 29.902 1.00 86.00 85 ILE A N 1
ATOM 623 C CA . ILE A 1 85 ? 7.986 20.980 29.165 1.00 86.00 85 ILE A CA 1
ATOM 624 C C . ILE A 1 85 ? 8.381 19.641 29.814 1.00 86.00 85 ILE A C 1
ATOM 626 O O . ILE A 1 85 ? 8.728 18.691 29.118 1.00 86.00 85 ILE A O 1
ATOM 630 N N . GLN A 1 86 ? 8.290 19.562 31.145 1.00 86.31 86 GLN A N 1
ATOM 631 C CA . GLN A 1 86 ? 8.549 18.342 31.899 1.00 86.31 86 GLN A CA 1
ATOM 632 C C . GLN A 1 86 ? 7.525 17.244 31.582 1.00 86.31 86 GLN A C 1
ATOM 634 O O . GLN A 1 86 ? 7.928 16.116 31.328 1.00 86.31 86 GLN A O 1
ATOM 639 N N . CYS A 1 87 ? 6.234 17.583 31.522 1.00 86.94 87 CYS A N 1
ATOM 640 C CA . CYS A 1 87 ? 5.177 16.640 31.161 1.00 86.94 87 CYS A CA 1
ATOM 641 C C . CYS A 1 87 ? 5.367 16.091 29.739 1.00 86.94 87 CYS A C 1
ATOM 643 O O . CYS A 1 87 ? 5.306 14.881 29.546 1.00 86.94 87 CYS A O 1
ATOM 645 N N . VAL A 1 88 ? 5.688 16.962 28.771 1.00 78.69 88 VAL A N 1
ATOM 646 C CA . VAL A 1 88 ? 5.992 16.555 27.387 1.00 78.69 88 VAL A CA 1
ATOM 647 C C . VAL A 1 88 ? 7.203 15.621 27.363 1.00 78.69 88 VAL A C 1
ATOM 649 O O . VAL A 1 88 ? 7.163 14.559 26.753 1.00 78.69 88 VAL A O 1
ATOM 652 N N . ARG A 1 89 ? 8.285 15.972 28.068 1.00 86.69 89 ARG A N 1
ATOM 653 C CA . ARG A 1 89 ? 9.479 15.121 28.169 1.00 86.69 89 ARG A CA 1
ATOM 654 C C . ARG A 1 89 ? 9.162 13.739 28.737 1.00 86.69 89 ARG A C 1
ATOM 656 O O . ARG A 1 89 ? 9.644 12.745 28.203 1.00 86.69 89 ARG A O 1
ATOM 663 N N . ASP A 1 90 ? 8.374 13.685 29.806 1.00 86.19 90 ASP A N 1
ATOM 664 C CA . ASP A 1 90 ? 8.025 12.436 30.480 1.00 86.19 90 ASP A CA 1
ATOM 665 C C . ASP A 1 90 ? 7.117 11.555 29.615 1.00 86.19 90 ASP A C 1
ATOM 667 O O . ASP A 1 90 ? 7.296 10.339 29.592 1.00 86.19 90 ASP A O 1
ATOM 671 N N . GLN A 1 91 ? 6.219 12.157 28.831 1.00 77.88 91 GLN A N 1
ATOM 672 C CA . GLN A 1 91 ? 5.361 11.448 27.881 1.00 77.88 91 GLN A CA 1
ATOM 673 C C . GLN A 1 91 ? 6.148 10.743 26.763 1.00 77.88 91 GLN A C 1
ATOM 675 O O . GLN A 1 91 ? 5.719 9.696 26.283 1.00 77.88 91 GLN A O 1
ATOM 680 N N . TYR A 1 92 ? 7.301 11.291 26.365 1.00 75.88 92 TYR A N 1
ATOM 681 C CA . TYR A 1 92 ? 8.174 10.721 25.329 1.00 75.88 92 TYR A CA 1
ATOM 682 C C . TYR A 1 92 ? 9.431 10.038 25.896 1.00 75.88 92 TYR A C 1
ATOM 684 O O . TYR A 1 92 ? 10.383 9.767 25.158 1.00 75.88 92 TYR A O 1
ATOM 692 N N . ARG A 1 93 ? 9.458 9.753 27.204 1.00 81.00 93 ARG A N 1
ATOM 693 C CA . ARG A 1 93 ? 10.581 9.067 27.852 1.00 81.00 93 ARG A CA 1
ATOM 694 C C . ARG A 1 93 ? 10.745 7.649 27.289 1.00 81.00 93 ARG A C 1
ATOM 696 O O . ARG A 1 93 ? 9.768 6.924 27.136 1.00 81.00 93 ARG A O 1
ATOM 703 N N . GLY A 1 94 ? 11.984 7.246 27.002 1.00 72.19 94 GLY A N 1
ATOM 704 C CA . GLY A 1 94 ? 12.300 5.916 26.470 1.00 72.19 94 GLY A CA 1
ATOM 705 C C . GLY A 1 94 ? 12.113 5.765 24.957 1.00 72.19 94 GLY A C 1
ATOM 706 O O . GLY A 1 94 ? 12.413 4.706 24.411 1.00 72.19 94 GLY A O 1
ATOM 707 N N . LEU A 1 95 ? 11.650 6.807 24.264 1.00 68.69 95 LEU A N 1
ATOM 708 C CA . LEU A 1 95 ? 11.643 6.861 22.803 1.00 68.69 95 LEU A CA 1
ATOM 709 C C . LEU A 1 95 ? 12.955 7.491 22.314 1.00 68.69 95 LEU A C 1
ATOM 711 O O . LEU A 1 95 ? 13.591 8.233 23.054 1.00 68.69 95 LEU A O 1
ATOM 715 N N . SER A 1 96 ? 13.374 7.198 21.081 1.00 68.25 96 SER A N 1
ATOM 716 C CA . SER A 1 96 ? 14.583 7.760 20.440 1.00 68.25 96 SER A CA 1
ATOM 717 C C . SER A 1 96 ? 14.270 8.860 19.413 1.00 68.25 96 SER A C 1
ATOM 719 O O . SER A 1 96 ? 15.165 9.451 18.802 1.00 68.25 96 SER A O 1
ATOM 721 N N . GLY A 1 97 ? 12.985 9.128 19.193 1.00 69.62 97 GLY A N 1
ATOM 722 C CA . GLY A 1 97 ? 12.497 10.064 18.196 1.00 69.62 97 GLY A CA 1
ATOM 723 C C . GLY A 1 97 ? 10.975 10.166 18.202 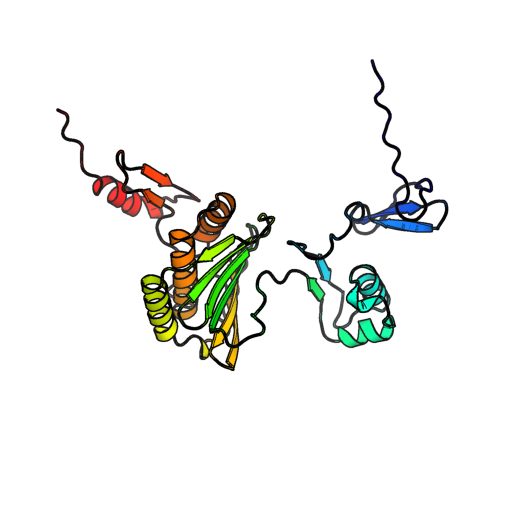1.00 69.62 97 GLY A C 1
ATOM 724 O O . GLY A 1 97 ? 10.270 9.256 18.637 1.00 69.62 97 GLY A O 1
ATOM 725 N N . TRP A 1 98 ? 10.469 11.270 17.666 1.00 62.38 98 TRP A N 1
ATOM 726 C CA . TRP A 1 98 ? 9.062 11.502 17.385 1.00 62.38 98 TRP A CA 1
ATOM 727 C C . TRP A 1 98 ? 8.892 11.612 15.871 1.00 62.38 98 TRP A C 1
ATOM 729 O O . TRP A 1 98 ? 9.606 12.368 15.214 1.00 62.38 98 TRP A O 1
ATOM 739 N N . THR A 1 99 ? 7.966 10.843 15.298 1.00 53.09 99 THR A N 1
ATOM 740 C CA . THR A 1 99 ? 7.655 10.902 13.864 1.00 53.09 99 THR A CA 1
ATOM 741 C C . THR A 1 99 ? 6.166 11.146 13.691 1.00 53.09 99 THR A C 1
ATOM 743 O O . THR A 1 99 ? 5.349 10.283 13.999 1.00 53.09 99 THR A O 1
ATOM 746 N N . GLY A 1 100 ? 5.802 12.307 13.166 1.00 51.00 100 GLY A N 1
ATOM 747 C CA . GLY A 1 100 ? 4.456 12.599 12.709 1.00 51.00 100 GLY A CA 1
ATOM 748 C C . GLY A 1 100 ? 4.373 12.450 11.200 1.00 51.00 100 GLY A C 1
ATOM 749 O O . GLY A 1 100 ? 4.771 13.361 10.499 1.00 51.00 100 GLY A O 1
ATOM 750 N N . ARG A 1 101 ? 3.886 11.308 10.709 1.00 53.44 101 ARG A N 1
ATOM 751 C CA . ARG A 1 101 ? 3.003 11.162 9.531 1.00 53.44 101 ARG A CA 1
ATOM 752 C C . ARG A 1 101 ? 2.513 9.733 9.549 1.00 53.44 101 ARG A C 1
ATOM 754 O O . ARG A 1 101 ? 3.200 8.826 9.089 1.00 53.44 101 ARG A O 1
ATOM 761 N N . ARG A 1 102 ? 1.342 9.532 10.131 1.00 55.78 102 ARG A N 1
ATOM 762 C CA . ARG A 1 102 ? 0.678 8.242 10.078 1.00 55.78 102 ARG A CA 1
ATOM 763 C C . ARG A 1 102 ? -0.135 8.229 8.789 1.00 55.78 102 ARG A C 1
ATOM 765 O O . ARG A 1 102 ? -1.157 8.897 8.710 1.00 55.78 102 ARG A O 1
ATOM 772 N N . LEU A 1 103 ? 0.375 7.550 7.762 1.00 62.00 103 LEU A N 1
ATOM 773 C CA . LEU A 1 103 ? -0.316 7.469 6.471 1.00 62.00 103 LEU A CA 1
ATOM 774 C C . LEU A 1 103 ? -1.618 6.674 6.599 1.00 62.00 103 LEU A C 1
ATOM 776 O O . LEU A 1 103 ? -2.569 6.945 5.873 1.00 62.00 103 LEU A O 1
ATOM 780 N N . LEU A 1 104 ? -1.679 5.747 7.563 1.00 65.31 104 LEU A N 1
ATOM 781 C CA . LEU A 1 104 ? -2.865 4.946 7.837 1.00 65.31 104 LEU A CA 1
ATOM 782 C C . LEU A 1 104 ? -3.343 5.074 9.282 1.00 65.31 104 LEU A C 1
ATOM 784 O O . LEU A 1 104 ? -2.708 4.597 10.232 1.00 65.31 104 LEU A O 1
ATOM 788 N N . HIS A 1 105 ? -4.535 5.640 9.442 1.00 66.69 105 HIS A N 1
ATOM 789 C CA . HIS A 1 105 ? -5.278 5.584 10.693 1.00 66.69 105 HIS A CA 1
ATOM 790 C C . HIS A 1 105 ? -6.189 4.354 10.714 1.00 66.69 105 HIS A C 1
ATOM 792 O O . HIS A 1 105 ? -6.935 4.104 9.769 1.00 66.69 105 HIS A O 1
ATOM 798 N N . LEU A 1 106 ? -6.144 3.604 11.818 1.00 68.94 106 LEU A N 1
ATOM 799 C CA . LEU A 1 106 ? -7.135 2.565 12.088 1.00 68.94 106 LEU A CA 1
ATOM 800 C C . LEU A 1 106 ? -8.499 3.249 12.310 1.00 68.94 106 LEU A C 1
ATOM 802 O O . LEU A 1 106 ? -8.571 4.203 13.090 1.00 68.94 106 LEU A O 1
ATOM 806 N N . PRO A 1 107 ? -9.578 2.807 11.640 1.00 70.25 107 PRO A N 1
ATOM 807 C CA . PRO A 1 107 ? -10.905 3.384 11.838 1.00 70.25 107 PRO A CA 1
ATOM 808 C C . PRO A 1 107 ? -11.356 3.236 13.297 1.00 70.25 107 PRO A C 1
ATOM 810 O O . PRO A 1 107 ? -11.050 2.238 13.928 1.00 70.25 107 PRO A O 1
ATOM 813 N N . SER A 1 108 ? -12.165 4.139 13.836 1.00 67.25 108 SER A N 1
ATOM 814 C CA . SER A 1 108 ? -12.607 4.096 15.246 1.00 67.25 108 SER A CA 1
ATOM 815 C C . SER A 1 108 ? -13.719 3.077 15.582 1.00 67.25 108 SER A C 1
ATOM 817 O O . SER A 1 108 ? -14.197 3.053 16.707 1.00 67.25 108 SER A O 1
ATOM 819 N N . HIS A 1 109 ? -14.169 2.265 14.622 1.00 66.00 109 HIS A N 1
ATOM 820 C CA . HIS A 1 109 ? -15.407 1.467 14.684 1.00 66.00 109 HIS A CA 1
ATOM 821 C C . HIS A 1 109 ? -15.167 0.031 14.181 1.00 66.00 109 HIS A C 1
ATOM 823 O O . HIS A 1 109 ? -14.157 -0.162 13.493 1.00 66.00 109 HIS A O 1
ATOM 829 N N . PRO A 1 110 ? -16.054 -0.953 14.475 1.00 67.25 110 PRO A N 1
ATOM 830 C CA . PRO A 1 110 ? -15.851 -2.357 14.109 1.00 67.25 110 PRO A CA 1
ATOM 831 C C . PRO A 1 110 ? -15.844 -2.501 12.587 1.00 67.25 110 PRO A C 1
ATOM 833 O O . PRO A 1 110 ? -16.872 -2.583 11.924 1.00 67.25 110 PRO A O 1
ATOM 836 N N . ALA A 1 111 ? -14.643 -2.451 12.035 1.00 81.19 111 ALA A N 1
ATOM 837 C CA . ALA A 1 111 ? -14.361 -2.578 10.624 1.00 81.19 111 ALA A CA 1
ATOM 838 C C . ALA A 1 111 ? -13.129 -3.459 10.508 1.00 81.19 111 ALA A C 1
ATOM 840 O O . ALA A 1 111 ? -12.142 -3.234 11.226 1.00 81.19 111 ALA A O 1
ATOM 841 N N . THR A 1 112 ? -13.195 -4.422 9.597 1.00 92.12 112 THR A N 1
ATOM 842 C CA . THR A 1 112 ? -12.030 -5.213 9.229 1.00 92.12 112 THR A CA 1
ATOM 843 C C . THR A 1 112 ? -11.092 -4.318 8.425 1.00 92.12 112 THR A C 1
ATOM 845 O O . THR A 1 112 ? -11.516 -3.641 7.486 1.00 92.12 112 THR A O 1
ATOM 848 N N . PHE A 1 113 ? -9.831 -4.264 8.835 1.00 93.81 113 PHE A N 1
ATOM 849 C CA . PHE A 1 113 ? -8.818 -3.370 8.294 1.00 93.81 113 PHE A CA 1
ATOM 850 C C . PHE A 1 113 ? -7.580 -4.177 7.922 1.00 93.81 113 PHE A C 1
ATOM 852 O O . PHE A 1 113 ? -7.043 -4.893 8.764 1.00 93.81 113 PHE A O 1
ATOM 859 N N . TYR A 1 114 ? -7.088 -4.008 6.697 1.00 95.88 114 TYR A N 1
ATOM 860 C CA . TYR A 1 114 ? -5.772 -4.507 6.299 1.00 95.88 114 TYR A CA 1
ATOM 861 C C . TYR A 1 114 ? -4.998 -3.377 5.654 1.00 95.88 114 TYR A C 1
ATOM 863 O O . TYR A 1 114 ? -5.397 -2.886 4.601 1.00 95.88 114 TYR A O 1
ATOM 871 N N . GLY A 1 115 ? -3.910 -2.961 6.291 1.00 95.56 115 GLY A N 1
ATOM 872 C CA . GLY A 1 115 ? -3.086 -1.852 5.849 1.00 95.56 115 GLY A CA 1
ATOM 873 C C . GLY A 1 115 ? -1.607 -2.193 5.841 1.00 95.56 115 GLY A C 1
ATOM 874 O O . GLY A 1 115 ? -1.130 -2.983 6.655 1.00 95.56 115 GLY A O 1
ATOM 875 N N . VAL A 1 116 ? -0.884 -1.558 4.931 1.00 96.56 116 VAL A N 1
ATOM 876 C CA . VAL A 1 116 ? 0.570 -1.618 4.833 1.00 96.56 116 VAL A CA 1
ATOM 877 C C . VAL A 1 116 ? 1.106 -0.228 4.515 1.00 96.56 116 VAL A C 1
ATOM 879 O O . VAL A 1 116 ? 0.639 0.431 3.586 1.00 96.56 116 VAL A O 1
ATOM 882 N N . GLU A 1 117 ? 2.071 0.233 5.305 1.00 95.19 117 GLU A N 1
ATOM 883 C CA . GLU A 1 117 ? 2.855 1.432 5.012 1.00 95.19 117 GLU A CA 1
ATOM 884 C C . GLU A 1 117 ? 4.181 1.013 4.360 1.00 95.19 117 GLU A C 1
ATOM 886 O O . GLU A 1 117 ? 4.893 0.145 4.863 1.00 95.19 117 GLU A O 1
ATOM 891 N N . PHE A 1 118 ? 4.501 1.640 3.233 1.00 93.38 118 PHE A N 1
ATOM 892 C CA . PHE A 1 118 ? 5.698 1.431 2.431 1.00 93.38 118 PHE A CA 1
ATOM 893 C C . PHE A 1 118 ? 6.759 2.461 2.809 1.00 93.38 118 PHE A C 1
ATOM 895 O O . PHE A 1 118 ? 6.506 3.666 2.772 1.00 93.38 118 PHE A O 1
ATOM 902 N N . SER A 1 119 ? 7.968 1.999 3.117 1.00 90.38 119 SER A N 1
ATOM 903 C CA . SER A 1 119 ? 9.142 2.847 3.327 1.00 90.38 119 SER A CA 1
ATOM 904 C C . SER A 1 119 ? 10.319 2.342 2.485 1.00 90.38 119 SER A C 1
ATOM 906 O O . SER A 1 119 ? 11.218 1.694 3.029 1.00 90.38 119 SER A O 1
ATOM 908 N N . PRO A 1 120 ? 10.300 2.587 1.162 1.00 88.38 120 PRO A N 1
ATOM 909 C CA . PRO A 1 120 ? 11.403 2.238 0.267 1.00 88.38 120 PRO A CA 1
ATOM 910 C C . PRO A 1 120 ? 12.644 3.099 0.534 1.00 88.38 120 PRO A C 1
ATOM 912 O O . PRO A 1 120 ? 12.527 4.254 0.943 1.00 88.38 120 PRO A O 1
ATOM 915 N N . SER A 1 121 ? 13.837 2.554 0.278 1.00 83.88 121 SER A N 1
ATOM 916 C CA . SER A 1 121 ? 15.104 3.274 0.491 1.00 83.88 121 SER A CA 1
ATOM 917 C C . SER A 1 121 ? 15.330 4.436 -0.485 1.00 83.88 121 SER A C 1
ATOM 919 O O . SER A 1 121 ? 16.000 5.402 -0.129 1.00 83.88 121 SER A O 1
ATOM 921 N N . PHE A 1 122 ? 14.800 4.352 -1.712 1.00 83.56 122 PHE A N 1
ATOM 922 C CA . PHE A 1 122 ? 15.108 5.288 -2.810 1.00 83.56 122 PHE A CA 1
ATOM 923 C C . PHE A 1 122 ? 13.866 5.821 -3.532 1.00 83.56 122 PHE A C 1
ATOM 925 O O . PHE A 1 122 ? 13.954 6.312 -4.655 1.00 83.56 122 PHE A O 1
ATOM 932 N N . PHE A 1 123 ? 12.703 5.710 -2.902 1.00 85.56 123 PHE A N 1
ATOM 933 C CA . PHE A 1 123 ? 11.444 6.195 -3.450 1.00 85.56 123 PHE A CA 1
ATOM 934 C C . PHE A 1 123 ? 10.629 6.862 -2.343 1.00 85.56 123 PHE A C 1
ATOM 936 O O . PHE A 1 123 ? 11.002 6.816 -1.167 1.00 85.56 123 PHE A O 1
ATOM 943 N N . GLU A 1 124 ? 9.535 7.522 -2.701 1.00 85.69 124 GLU A N 1
ATOM 944 C CA . GLU A 1 124 ? 8.668 8.109 -1.690 1.00 85.69 124 GLU A CA 1
ATOM 945 C C . GLU A 1 124 ? 7.955 7.041 -0.856 1.00 85.69 124 GLU A C 1
ATOM 947 O O . GLU A 1 124 ? 7.697 5.919 -1.304 1.00 85.69 124 GLU A O 1
ATOM 952 N N . LYS A 1 125 ? 7.612 7.399 0.382 1.00 89.56 125 LYS A N 1
ATOM 953 C CA . LYS A 1 125 ? 6.794 6.525 1.219 1.00 89.56 125 LYS A CA 1
ATOM 954 C C . LYS A 1 125 ? 5.336 6.585 0.780 1.00 89.56 125 LYS A C 1
ATOM 956 O O . LYS A 1 125 ? 4.863 7.554 0.193 1.00 89.56 125 LYS A O 1
ATOM 961 N N . GLY A 1 126 ? 4.588 5.567 1.157 1.00 92.12 126 GLY A N 1
ATOM 962 C CA . GLY A 1 126 ? 3.155 5.564 0.928 1.00 92.12 126 GLY A CA 1
ATOM 963 C C . GLY A 1 126 ? 2.467 4.486 1.723 1.00 92.12 126 GLY A C 1
ATOM 964 O O . GLY A 1 126 ? 3.058 3.892 2.621 1.00 92.12 126 GLY A O 1
ATOM 965 N N . ALA A 1 127 ? 1.199 4.263 1.440 1.00 94.94 127 ALA A N 1
ATOM 966 C CA . ALA A 1 127 ? 0.417 3.267 2.121 1.00 94.94 127 ALA A CA 1
ATOM 967 C C . ALA A 1 127 ? -0.760 2.794 1.279 1.00 94.94 127 ALA A C 1
ATOM 969 O O . ALA A 1 127 ? -1.334 3.549 0.494 1.00 94.94 127 ALA A O 1
ATOM 970 N N . LEU A 1 128 ? -1.128 1.540 1.507 1.00 96.81 128 LEU A N 1
ATOM 971 C CA . LEU A 1 128 ? -2.340 0.931 0.989 1.00 96.81 128 LEU A CA 1
ATOM 972 C C . LEU A 1 128 ? -3.144 0.395 2.158 1.00 96.81 128 LEU A C 1
ATOM 974 O O . LEU A 1 128 ? -2.579 -0.229 3.055 1.00 96.81 128 LEU A O 1
ATOM 978 N N . ALA A 1 129 ? -4.454 0.603 2.141 1.00 95.88 129 ALA A N 1
ATOM 979 C CA . ALA A 1 129 ? -5.338 -0.028 3.105 1.00 95.88 129 ALA A CA 1
ATOM 980 C C . ALA A 1 129 ? -6.670 -0.429 2.497 1.00 95.88 129 ALA A C 1
ATOM 982 O O . ALA A 1 129 ? -7.193 0.237 1.614 1.00 95.88 129 ALA A O 1
ATOM 983 N N . THR A 1 130 ? -7.247 -1.495 3.030 1.00 95.38 130 THR A N 1
ATOM 984 C CA . THR A 1 130 ? -8.635 -1.876 2.793 1.00 95.38 130 THR A CA 1
ATOM 985 C C . THR A 1 130 ? -9.413 -1.756 4.093 1.00 95.38 130 THR A C 1
ATOM 987 O O . THR A 1 130 ? -8.914 -2.094 5.168 1.00 95.38 130 THR A O 1
ATOM 990 N N . ILE A 1 131 ? -10.631 -1.234 3.995 1.00 94.38 131 ILE A N 1
ATOM 991 C CA . ILE A 1 131 ? -11.547 -1.030 5.113 1.00 94.38 131 ILE A CA 1
ATOM 992 C C . ILE A 1 131 ? -12.869 -1.676 4.728 1.00 94.38 131 ILE A C 1
ATOM 994 O O . ILE A 1 131 ? -13.534 -1.204 3.808 1.00 94.38 131 ILE A O 1
ATOM 998 N N . PHE A 1 132 ? -13.261 -2.731 5.432 1.00 91.56 132 PHE A N 1
ATOM 999 C CA . PHE A 1 132 ? -14.529 -3.419 5.214 1.00 91.56 132 PHE A CA 1
ATOM 1000 C C . PHE A 1 132 ? -15.497 -3.126 6.357 1.00 91.56 132 PHE A C 1
ATOM 1002 O O . PHE A 1 132 ? -15.175 -3.319 7.533 1.00 91.56 132 PHE A O 1
ATOM 1009 N N . ARG A 1 133 ? -16.691 -2.654 5.998 1.00 88.88 133 ARG A N 1
ATOM 1010 C CA . ARG A 1 133 ? -17.828 -2.433 6.895 1.00 88.88 133 ARG A CA 1
ATOM 1011 C C . ARG A 1 133 ? -19.024 -3.174 6.323 1.00 88.88 133 ARG A C 1
ATOM 1013 O O . ARG A 1 133 ? -19.502 -2.809 5.252 1.00 88.88 133 ARG A O 1
ATOM 1020 N N . GLU A 1 134 ? -19.496 -4.192 7.034 1.00 82.56 134 GLU A N 1
ATOM 1021 C CA . GLU A 1 134 ? -20.625 -5.027 6.607 1.00 82.56 134 GLU A CA 1
ATOM 1022 C C . GLU A 1 134 ? -20.437 -5.563 5.173 1.00 82.56 134 GLU A C 1
ATOM 1024 O O . GLU A 1 134 ? -19.650 -6.481 4.958 1.00 82.56 134 GLU A O 1
ATOM 1029 N N . SER A 1 135 ? -21.132 -4.979 4.190 1.00 79.12 135 SER A N 1
ATOM 1030 C CA . SER A 1 135 ? -21.104 -5.371 2.775 1.00 79.12 135 SER A CA 1
ATOM 1031 C C . SER A 1 135 ? -20.258 -4.457 1.876 1.00 79.12 135 SER A C 1
ATOM 1033 O O . SER A 1 135 ? -20.115 -4.736 0.684 1.00 79.12 135 SER A O 1
ATOM 1035 N N . HIS A 1 136 ? -19.673 -3.388 2.424 1.00 87.69 136 HIS A N 1
ATOM 1036 C CA . HIS A 1 136 ? -18.934 -2.381 1.667 1.00 87.69 136 HIS A CA 1
ATOM 1037 C C . HIS A 1 136 ? -17.444 -2.404 2.004 1.00 87.69 136 HIS A C 1
ATOM 1039 O O . HIS A 1 136 ? -17.050 -2.344 3.169 1.00 87.69 136 HIS A O 1
ATOM 1045 N N . GLY A 1 137 ? -16.612 -2.451 0.964 1.00 93.31 137 GLY A N 1
ATOM 1046 C CA . GLY A 1 137 ? -15.168 -2.281 1.070 1.00 93.31 137 GLY A CA 1
ATOM 1047 C C . GLY A 1 137 ? -14.728 -0.934 0.504 1.00 93.31 137 GLY A C 1
ATOM 1048 O O . GLY A 1 137 ? -15.254 -0.472 -0.508 1.00 93.31 137 GLY A O 1
ATOM 1049 N N . THR A 1 138 ? -13.733 -0.314 1.123 1.00 94.94 138 THR A N 1
ATOM 1050 C CA . THR A 1 138 ? -13.034 0.859 0.590 1.00 94.94 138 THR A CA 1
ATOM 1051 C C . THR A 1 138 ? -11.543 0.585 0.566 1.00 94.94 138 THR A C 1
ATOM 1053 O O . THR A 1 138 ? -10.973 0.158 1.567 1.00 94.94 138 THR A O 1
ATOM 1056 N N . LEU A 1 139 ? -10.920 0.839 -0.577 1.00 95.88 139 LEU A N 1
ATOM 1057 C CA . LEU A 1 139 ? -9.481 0.879 -0.752 1.00 95.88 139 LEU A CA 1
ATOM 1058 C C . LEU A 1 139 ? -9.011 2.319 -0.540 1.00 95.88 139 LEU A C 1
ATOM 1060 O O . LEU A 1 139 ? -9.608 3.248 -1.076 1.00 95.88 139 LEU A O 1
ATOM 1064 N N . VAL A 1 140 ? -7.928 2.492 0.204 1.00 94.06 140 VAL A N 1
ATOM 1065 C CA . VAL A 1 140 ? -7.249 3.769 0.408 1.00 94.06 140 VAL A CA 1
ATOM 1066 C C . VAL A 1 140 ? -5.837 3.664 -0.149 1.00 94.06 140 VAL A C 1
ATOM 1068 O O . VAL A 1 140 ? -5.099 2.746 0.218 1.00 94.06 140 VAL A O 1
ATOM 1071 N N . ILE A 1 141 ? -5.464 4.616 -1.000 1.00 94.38 141 ILE A N 1
ATOM 1072 C CA . ILE A 1 141 ? -4.113 4.788 -1.537 1.00 94.38 141 ILE A CA 1
ATOM 1073 C C . ILE A 1 141 ? -3.590 6.137 -1.054 1.00 94.38 141 ILE A C 1
ATOM 1075 O O . ILE A 1 141 ? -4.223 7.174 -1.248 1.00 94.38 141 ILE A O 1
ATOM 1079 N N . ALA A 1 142 ? -2.438 6.132 -0.397 1.00 89.50 142 ALA A N 1
ATOM 1080 C CA . ALA A 1 142 ? -1.788 7.340 0.088 1.00 89.50 142 ALA A CA 1
ATOM 1081 C C . ALA A 1 142 ? -0.303 7.312 -0.273 1.00 89.50 142 ALA A C 1
ATOM 1083 O O . ALA A 1 142 ? 0.335 6.268 -0.192 1.00 89.50 142 ALA A O 1
ATOM 1084 N N . SER A 1 143 ? 0.270 8.459 -0.612 1.00 88.38 143 SER A N 1
ATOM 1085 C CA . SER A 1 143 ? 1.710 8.620 -0.816 1.00 88.38 143 SER A CA 1
ATOM 1086 C C . SER A 1 143 ? 2.161 9.966 -0.276 1.00 88.38 143 SER A C 1
ATOM 1088 O O . SER A 1 143 ? 1.341 10.761 0.199 1.00 88.38 143 SER A O 1
ATOM 1090 N N . GLU A 1 144 ? 3.469 10.210 -0.273 1.00 82.00 144 GLU A N 1
ATOM 1091 C CA . GLU A 1 144 ? 3.975 11.497 0.174 1.00 82.00 144 GLU A CA 1
ATOM 1092 C C . GLU A 1 144 ? 3.681 12.640 -0.783 1.00 82.00 144 GLU A C 1
ATOM 1094 O O . GLU A 1 144 ? 3.427 13.746 -0.305 1.00 82.00 144 GLU A O 1
ATOM 1099 N N . SER A 1 145 ? 3.661 12.336 -2.075 1.00 75.12 145 SER A N 1
ATOM 1100 C CA . SER A 1 145 ? 3.408 13.248 -3.186 1.00 75.12 145 SER A CA 1
ATOM 1101 C C . SER A 1 145 ? 1.919 13.488 -3.421 1.00 75.12 145 SER A C 1
ATOM 1103 O O . SER A 1 145 ? 1.551 14.487 -4.031 1.00 75.12 145 SER A O 1
ATOM 1105 N N . LEU A 1 146 ? 1.048 12.617 -2.902 1.00 72.56 146 LEU A N 1
ATOM 1106 C CA . LEU A 1 146 ? -0.396 12.820 -2.937 1.00 72.56 146 LEU A CA 1
ATOM 1107 C C . LEU A 1 146 ? -0.831 13.900 -1.933 1.00 72.56 146 LEU A C 1
ATOM 1109 O O . LEU A 1 146 ? -0.660 13.748 -0.719 1.00 72.56 146 LEU A O 1
ATOM 1113 N N . LEU A 1 147 ? -1.469 14.964 -2.437 1.00 69.81 147 LEU A N 1
ATOM 1114 C CA . LEU A 1 147 ? -2.099 16.001 -1.604 1.00 69.81 147 LEU A CA 1
ATOM 1115 C C . LEU A 1 147 ? -3.223 15.419 -0.735 1.00 69.81 147 LEU A C 1
ATOM 1117 O O . LEU A 1 147 ? -3.365 15.772 0.436 1.00 69.81 147 LEU A O 1
ATOM 1121 N N . LEU A 1 148 ? -4.014 14.509 -1.305 1.00 74.12 148 LEU 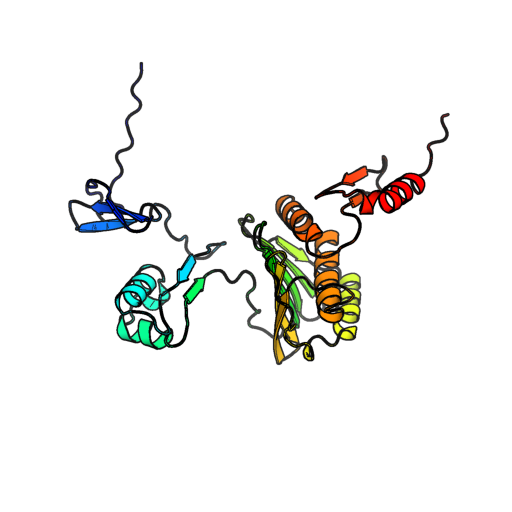A N 1
ATOM 1122 C CA . LEU A 1 148 ? -5.090 13.789 -0.632 1.00 74.12 148 LEU A CA 1
ATOM 1123 C C . LEU A 1 148 ? -4.995 12.304 -0.971 1.00 74.12 148 LEU A C 1
ATOM 1125 O O . LEU A 1 148 ? -4.635 11.938 -2.086 1.00 74.12 148 LEU A O 1
ATOM 1129 N N . SER A 1 149 ? -5.334 11.451 -0.007 1.00 84.69 149 SER A N 1
ATOM 1130 C CA . SER A 1 149 ? -5.453 10.016 -0.254 1.00 84.69 149 SER A CA 1
ATOM 1131 C C . SER A 1 149 ? -6.595 9.737 -1.230 1.00 84.69 149 SER A C 1
ATOM 1133 O O . SER A 1 149 ? -7.686 10.292 -1.083 1.00 84.69 149 SER A O 1
ATOM 1135 N N . GLU A 1 150 ? -6.365 8.840 -2.184 1.00 89.69 150 GLU A N 1
ATOM 1136 C CA . GLU A 1 150 ? -7.420 8.322 -3.046 1.00 89.69 150 GLU A CA 1
ATOM 1137 C C . GLU A 1 150 ? -8.212 7.258 -2.279 1.00 89.69 150 GLU A C 1
ATOM 1139 O O . GLU A 1 150 ? -7.640 6.318 -1.724 1.00 89.69 150 GLU A O 1
ATOM 1144 N N . CYS A 1 151 ? -9.535 7.399 -2.258 1.00 92.50 151 CYS A N 1
ATOM 1145 C CA . CYS A 1 151 ? -10.450 6.433 -1.661 1.00 92.50 151 CYS A CA 1
ATOM 1146 C C . CYS A 1 151 ? -11.322 5.834 -2.765 1.00 92.50 151 CYS A C 1
ATOM 1148 O O . CYS A 1 151 ? -12.145 6.536 -3.351 1.00 92.50 151 CYS A O 1
ATOM 1150 N N . VAL A 1 152 ? -11.173 4.536 -3.027 1.00 92.94 152 VAL A N 1
ATOM 1151 C CA . VAL A 1 152 ? -11.884 3.835 -4.101 1.00 92.94 152 VAL A CA 1
ATOM 1152 C C . VAL A 1 152 ? -12.830 2.789 -3.505 1.00 92.94 152 VAL A C 1
ATOM 1154 O O . VAL A 1 152 ? -12.398 1.977 -2.683 1.00 92.94 152 VAL A O 1
ATOM 1157 N N . PRO A 1 153 ? -14.120 2.754 -3.886 1.00 94.69 153 PRO A N 1
ATOM 1158 C CA . PRO A 1 153 ? -15.009 1.675 -3.471 1.00 94.69 153 PRO A CA 1
ATOM 1159 C C . PRO A 1 153 ? -14.544 0.341 -4.069 1.00 94.69 153 PRO A C 1
ATOM 1161 O O . PRO A 1 153 ? -14.255 0.244 -5.261 1.00 94.69 153 PRO A O 1
ATOM 1164 N N . ILE A 1 154 ? -14.498 -0.701 -3.240 1.00 96.44 154 ILE A N 1
ATOM 1165 C CA . ILE A 1 154 ? -14.147 -2.057 -3.664 1.00 96.44 154 ILE A CA 1
ATOM 1166 C C . ILE A 1 154 ? -15.435 -2.759 -4.119 1.00 96.44 154 ILE A C 1
ATOM 1168 O O . ILE A 1 154 ? -16.360 -2.892 -3.311 1.00 96.44 154 ILE A O 1
ATOM 1172 N N . PRO A 1 155 ? -15.521 -3.239 -5.375 1.00 96.25 155 PRO A N 1
ATOM 1173 C CA . PRO A 1 155 ? -16.656 -4.040 -5.825 1.00 96.25 155 PRO A CA 1
ATOM 1174 C C . PRO A 1 155 ? -16.861 -5.268 -4.932 1.00 96.25 155 PRO A C 1
ATOM 1176 O O . PRO A 1 155 ? -15.893 -5.935 -4.575 1.00 96.25 155 PRO A O 1
ATOM 1179 N N . GLN A 1 156 ? -18.112 -5.593 -4.594 1.00 94.19 156 GLN A N 1
ATOM 1180 C CA . GLN A 1 156 ? -18.433 -6.616 -3.588 1.00 94.19 156 GLN A CA 1
ATOM 1181 C C . GLN A 1 156 ? -17.788 -7.980 -3.878 1.00 94.19 156 GLN A C 1
ATOM 1183 O O . GLN A 1 156 ? -17.196 -8.585 -2.986 1.00 94.19 156 GLN A O 1
ATOM 1188 N N . GLU A 1 157 ? -17.873 -8.457 -5.121 1.00 95.00 157 GLU A N 1
ATOM 1189 C CA . GLU A 1 157 ? -17.273 -9.732 -5.532 1.00 95.00 157 GLU A CA 1
ATOM 1190 C C . GLU A 1 157 ? -15.751 -9.723 -5.356 1.00 95.00 157 GLU A C 1
ATOM 1192 O O . GLU A 1 157 ? -15.186 -10.639 -4.758 1.00 95.00 157 GLU A O 1
ATOM 1197 N N . ARG A 1 158 ? -15.091 -8.646 -5.794 1.00 95.88 158 ARG A N 1
ATOM 1198 C CA . ARG A 1 158 ? -13.643 -8.492 -5.638 1.00 95.88 158 ARG A CA 1
ATOM 1199 C C . ARG A 1 158 ? -13.243 -8.384 -4.167 1.00 95.88 158 ARG A C 1
ATOM 1201 O O . ARG A 1 158 ? -12.243 -8.968 -3.766 1.00 95.88 158 ARG A O 1
ATOM 1208 N N . GLY A 1 159 ? -14.042 -7.690 -3.356 1.00 95.69 159 GLY A N 1
ATOM 1209 C CA . GLY A 1 159 ? -13.854 -7.594 -1.911 1.00 95.69 159 GLY A CA 1
ATOM 1210 C C . GLY A 1 159 ? -13.910 -8.957 -1.225 1.00 95.69 159 GLY A C 1
ATOM 1211 O O . GLY A 1 159 ? -13.036 -9.260 -0.421 1.00 95.69 159 GLY A O 1
ATOM 1212 N N . ARG A 1 160 ? -14.875 -9.810 -1.594 1.00 95.19 160 ARG A N 1
ATOM 1213 C CA . ARG A 1 160 ? -14.961 -11.193 -1.095 1.00 95.19 160 ARG A CA 1
ATOM 1214 C C . ARG A 1 160 ? -13.734 -12.011 -1.481 1.00 95.19 160 ARG A C 1
ATOM 1216 O O . ARG A 1 160 ? -13.105 -12.584 -0.606 1.00 95.19 160 ARG A O 1
ATOM 1223 N N . GLN A 1 161 ? -13.346 -11.986 -2.756 1.00 95.94 161 GLN A N 1
ATOM 1224 C CA . GLN A 1 161 ? -12.146 -12.688 -3.223 1.00 95.94 161 GLN A CA 1
ATOM 1225 C C . GLN A 1 161 ? -10.877 -12.223 -2.491 1.00 95.94 161 GLN A C 1
ATOM 1227 O O . GLN A 1 161 ? -10.036 -13.045 -2.145 1.00 95.94 161 GLN A O 1
ATOM 1232 N N . PHE A 1 162 ? -10.731 -10.916 -2.251 1.00 96.75 162 PHE A N 1
ATOM 1233 C CA . PHE A 1 162 ? -9.618 -10.370 -1.473 1.00 96.75 162 PHE A CA 1
ATOM 1234 C C . PHE A 1 162 ? -9.637 -10.876 -0.024 1.00 96.75 162 PHE A C 1
ATOM 1236 O O . PHE A 1 162 ? -8.600 -11.282 0.491 1.00 96.75 162 PHE A O 1
ATOM 1243 N N . LEU A 1 163 ? -10.801 -10.873 0.633 1.00 95.62 163 LEU A N 1
ATOM 1244 C CA . LEU A 1 163 ? -10.939 -11.378 2.000 1.00 95.62 163 LEU A CA 1
ATOM 1245 C C . LEU A 1 163 ? -10.652 -12.879 2.091 1.00 95.62 163 LEU A C 1
ATOM 1247 O O . LEU A 1 163 ? -9.999 -13.294 3.044 1.00 95.62 163 LEU A O 1
ATOM 1251 N N . ASP A 1 164 ? -11.073 -13.672 1.105 1.00 95.31 164 ASP A N 1
ATOM 1252 C CA . ASP A 1 164 ? -10.771 -15.104 1.035 1.00 95.31 164 ASP A CA 1
ATOM 1253 C C . ASP A 1 164 ? -9.257 -15.335 0.851 1.00 95.31 164 ASP A C 1
ATOM 1255 O O . ASP A 1 164 ? -8.654 -16.120 1.587 1.00 95.31 164 ASP A O 1
ATOM 1259 N N . GLU A 1 165 ? -8.619 -14.592 -0.068 1.00 96.00 165 GLU A N 1
ATOM 1260 C CA . GLU A 1 165 ? -7.164 -14.619 -0.297 1.00 96.00 165 GLU A CA 1
ATOM 1261 C C . GLU A 1 165 ? -6.409 -14.270 0.992 1.00 96.00 165 GLU A C 1
ATOM 1263 O O . GLU A 1 165 ? -5.551 -15.035 1.424 1.00 96.00 165 GLU A O 1
ATOM 1268 N N . VAL A 1 166 ? -6.769 -13.174 1.665 1.00 95.75 166 VAL A N 1
ATOM 1269 C CA . VAL A 1 166 ? -6.100 -12.728 2.895 1.00 95.75 166 VAL A CA 1
ATOM 1270 C C . VAL A 1 166 ? -6.366 -13.660 4.075 1.00 95.75 166 VAL A C 1
ATOM 1272 O O . VAL A 1 166 ? -5.432 -13.969 4.809 1.00 95.75 166 VAL A O 1
ATOM 1275 N N . THR A 1 167 ? -7.593 -14.153 4.253 1.00 94.06 167 THR A N 1
ATOM 1276 C CA . THR A 1 167 ? -7.929 -15.108 5.324 1.00 94.06 167 THR A CA 1
ATOM 1277 C C . THR A 1 167 ? -7.101 -16.385 5.206 1.00 94.06 167 THR A C 1
ATOM 1279 O O . THR A 1 167 ? -6.622 -16.896 6.216 1.00 94.06 167 THR A O 1
ATOM 1282 N N . SER A 1 168 ? -6.849 -16.860 3.982 1.00 95.94 168 SER A N 1
ATOM 1283 C CA . SER A 1 168 ? -6.019 -18.049 3.747 1.00 95.94 168 SER A CA 1
ATOM 1284 C C . SER A 1 168 ? -4.558 -17.894 4.198 1.00 95.94 168 SER A C 1
ATOM 1286 O O . SER A 1 168 ? -3.873 -18.891 4.420 1.00 95.94 168 SER A O 1
ATOM 1288 N N . LEU A 1 169 ? -4.081 -16.654 4.367 1.00 96.19 169 LEU A N 1
ATOM 1289 C CA . LEU A 1 169 ? -2.733 -16.352 4.854 1.00 96.19 169 LEU A CA 1
ATOM 1290 C C . LEU A 1 169 ? -2.638 -16.337 6.381 1.00 96.19 169 LEU A C 1
ATOM 1292 O O . LEU A 1 169 ? -1.524 -16.252 6.902 1.00 96.19 169 LEU A O 1
ATOM 1296 N N . ASP A 1 170 ? -3.777 -16.385 7.078 1.00 94.00 170 ASP A N 1
ATOM 1297 C CA . ASP A 1 170 ? -3.907 -16.272 8.532 1.00 94.00 170 ASP A CA 1
ATOM 1298 C C . ASP A 1 170 ? -3.084 -15.105 9.119 1.00 94.00 170 ASP A C 1
ATOM 1300 O O . ASP A 1 170 ? -2.114 -15.286 9.859 1.00 94.00 170 ASP A O 1
ATOM 1304 N N . PRO A 1 171 ? -3.381 -13.861 8.720 1.00 92.38 171 PRO A N 1
ATOM 1305 C CA . PRO A 1 171 ? -2.455 -12.757 8.913 1.00 92.38 171 PRO A CA 1
ATOM 1306 C C . PRO A 1 171 ? -2.383 -12.293 10.376 1.00 92.38 171 PRO A C 1
ATOM 1308 O O . PRO A 1 171 ? -1.463 -11.567 10.752 1.00 92.38 171 PRO A O 1
ATOM 1311 N N . LEU A 1 172 ? -3.319 -12.750 11.215 1.00 90.62 172 LEU A N 1
ATOM 1312 C CA . LEU A 1 172 ? -3.289 -12.544 12.657 1.00 90.62 172 LEU A CA 1
ATOM 1313 C C . LEU A 1 172 ? -2.237 -13.398 13.358 1.00 90.62 172 LEU A C 1
ATOM 1315 O O . LEU A 1 172 ? -1.896 -13.046 14.472 1.00 90.62 172 LEU A O 1
ATOM 1319 N N . GLU A 1 173 ? -1.679 -14.437 12.738 1.00 93.69 173 GLU A N 1
ATOM 1320 C CA . GLU A 1 173 ? -0.577 -15.231 13.308 1.00 93.69 173 GLU A CA 1
ATOM 1321 C C . GLU A 1 173 ? 0.806 -14.788 12.803 1.00 93.69 173 GLU A C 1
ATOM 1323 O O . GLU A 1 173 ? 1.841 -15.303 13.226 1.00 93.69 173 GLU A O 1
ATOM 1328 N N . MET A 1 174 ? 0.864 -13.811 11.896 1.00 94.12 174 MET A N 1
ATOM 1329 C CA . MET A 1 174 ? 2.126 -13.333 11.329 1.00 94.12 174 MET A CA 1
ATOM 1330 C C . MET A 1 174 ? 2.917 -12.485 12.334 1.00 94.12 174 MET A C 1
ATOM 1332 O O . MET A 1 174 ? 2.362 -11.671 13.076 1.00 94.12 174 MET A O 1
ATOM 1336 N N . THR A 1 175 ? 4.231 -12.675 12.369 1.00 93.38 175 THR A N 1
ATOM 1337 C CA . THR A 1 175 ? 5.177 -11.916 13.202 1.00 93.38 175 THR A CA 1
ATOM 1338 C C . THR A 1 175 ? 6.083 -11.055 12.332 1.00 93.38 175 THR A C 1
ATOM 1340 O O . THR A 1 175 ? 5.997 -11.095 11.102 1.00 93.38 175 THR A O 1
ATOM 1343 N N . ASP A 1 176 ? 6.956 -10.275 12.962 1.00 91.06 176 ASP A N 1
ATOM 1344 C CA . ASP A 1 176 ? 8.025 -9.583 12.250 1.00 91.06 176 ASP A CA 1
ATOM 1345 C C . ASP A 1 176 ? 8.890 -10.585 11.474 1.00 91.06 176 ASP A C 1
ATOM 1347 O O . ASP A 1 176 ? 9.079 -11.727 11.902 1.00 91.06 176 ASP A O 1
ATOM 1351 N N . SER A 1 177 ? 9.381 -10.170 10.308 1.00 88.31 177 SER A N 1
ATOM 1352 C CA . SER A 1 177 ? 10.385 -10.933 9.569 1.00 88.31 177 SER A CA 1
ATOM 1353 C C . SER A 1 177 ? 11.770 -10.607 10.126 1.00 88.31 177 SER A C 1
ATOM 1355 O O . SER A 1 177 ? 12.121 -9.431 10.208 1.00 88.31 177 SER A O 1
ATOM 1357 N N . ASP A 1 178 ? 12.590 -11.623 10.386 1.00 79.44 178 ASP A N 1
ATOM 1358 C CA . ASP A 1 178 ? 13.950 -11.462 10.931 1.00 79.44 178 ASP A CA 1
ATOM 1359 C C . ASP A 1 178 ?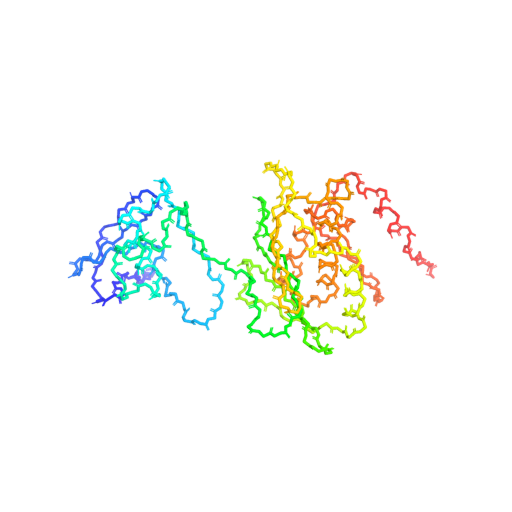 14.970 -10.872 9.934 1.00 79.44 178 ASP A C 1
ATOM 1361 O O . ASP A 1 178 ? 16.139 -10.665 10.263 1.00 79.44 178 ASP A O 1
ATOM 1365 N N . VAL A 1 179 ? 14.558 -10.618 8.690 1.00 73.12 179 VAL A N 1
ATOM 1366 C CA . VAL A 1 179 ? 15.438 -10.122 7.628 1.00 73.12 179 VAL A CA 1
ATOM 1367 C C . VAL A 1 179 ? 15.514 -8.597 7.668 1.00 73.12 179 VAL A C 1
ATOM 1369 O O . VAL A 1 179 ? 14.492 -7.916 7.702 1.00 73.12 179 VAL A O 1
ATOM 1372 N N . ILE A 1 180 ? 16.734 -8.057 7.609 1.00 71.50 180 ILE A N 1
ATOM 1373 C CA . ILE A 1 180 ? 17.024 -6.628 7.437 1.00 71.50 180 ILE A CA 1
ATOM 1374 C C . ILE A 1 180 ? 18.108 -6.498 6.362 1.00 71.50 180 ILE A C 1
ATOM 1376 O O . ILE A 1 180 ? 19.075 -7.260 6.359 1.00 71.50 180 ILE A O 1
ATOM 1380 N N . GLY A 1 181 ? 17.956 -5.540 5.449 1.00 73.88 181 GLY A N 1
ATOM 1381 C CA . GLY A 1 181 ? 18.936 -5.220 4.409 1.00 73.88 181 GLY A CA 1
ATOM 1382 C C . GLY A 1 181 ? 19.223 -3.720 4.329 1.00 73.88 181 GLY A C 1
ATOM 1383 O O . GLY A 1 181 ? 18.604 -2.921 5.030 1.00 73.88 181 GLY A O 1
ATOM 1384 N N . MET A 1 182 ? 20.188 -3.337 3.489 1.00 68.50 182 MET A N 1
ATOM 1385 C CA . MET A 1 182 ? 20.550 -1.926 3.269 1.00 68.50 182 MET A CA 1
ATOM 1386 C C . MET A 1 182 ? 19.732 -1.295 2.133 1.00 68.50 182 MET A C 1
ATOM 1388 O O . MET A 1 182 ? 19.338 -0.131 2.202 1.00 68.50 182 MET A O 1
ATOM 1392 N N . ASP A 1 183 ? 19.454 -2.076 1.095 1.00 79.25 183 ASP A N 1
ATOM 1393 C CA . ASP A 1 183 ? 18.647 -1.738 -0.066 1.00 79.25 183 ASP A CA 1
ATOM 1394 C C . ASP A 1 183 ? 17.330 -2.522 -0.052 1.00 79.25 183 ASP A C 1
ATOM 1396 O O . ASP A 1 183 ? 17.272 -3.700 0.313 1.00 79.25 183 ASP A O 1
ATOM 1400 N N . GLY A 1 184 ? 16.231 -1.837 -0.369 1.00 88.38 184 GLY A N 1
ATOM 1401 C CA . GLY A 1 184 ? 14.916 -2.461 -0.356 1.00 88.38 184 GLY A CA 1
ATOM 1402 C C . GLY A 1 184 ? 13.807 -1.584 0.193 1.00 88.38 184 GLY A C 1
ATOM 1403 O O . GLY A 1 184 ? 13.797 -0.364 0.011 1.00 88.38 184 GLY A O 1
ATOM 1404 N N . ILE A 1 185 ? 12.837 -2.244 0.819 1.00 91.25 185 ILE A N 1
ATOM 1405 C CA . ILE A 1 185 ? 11.619 -1.626 1.320 1.00 91.25 185 ILE A CA 1
ATOM 1406 C C . ILE A 1 185 ? 11.255 -2.183 2.693 1.00 91.25 185 ILE A C 1
ATOM 1408 O O . ILE A 1 185 ? 11.125 -3.390 2.868 1.00 91.25 185 ILE A O 1
ATOM 1412 N N . SER A 1 186 ? 11.047 -1.304 3.675 1.00 92.88 186 SER A N 1
ATOM 1413 C CA . SER A 1 186 ? 10.344 -1.698 4.902 1.00 92.88 186 SER A CA 1
ATOM 1414 C C . SER A 1 186 ? 8.842 -1.622 4.673 1.00 92.88 186 SER A C 1
ATOM 1416 O O . SER A 1 186 ? 8.340 -0.605 4.188 1.00 92.88 186 SER A O 1
ATOM 1418 N N . LEU A 1 187 ? 8.132 -2.675 5.060 1.00 94.00 187 LEU A N 1
ATOM 1419 C CA . LEU A 1 187 ? 6.679 -2.751 5.062 1.00 94.00 187 LEU A CA 1
ATOM 1420 C C . LEU A 1 187 ? 6.183 -2.842 6.499 1.00 94.00 187 LEU A C 1
ATOM 1422 O O . LEU A 1 187 ? 6.537 -3.776 7.215 1.00 94.00 187 LEU A O 1
ATOM 1426 N N . TYR A 1 188 ? 5.346 -1.892 6.905 1.00 93.25 188 TYR A N 1
ATOM 1427 C CA . TYR A 1 188 ? 4.734 -1.868 8.231 1.00 93.25 188 TYR A CA 1
ATOM 1428 C C . TYR A 1 188 ? 3.263 -2.232 8.100 1.00 93.25 188 TYR A C 1
ATOM 1430 O O . TYR A 1 188 ? 2.447 -1.426 7.648 1.00 93.25 188 TYR A O 1
ATOM 1438 N N . PHE A 1 189 ? 2.924 -3.455 8.481 1.00 94.31 189 PHE A N 1
ATOM 1439 C CA . PHE A 1 189 ? 1.566 -3.961 8.405 1.00 94.31 189 PHE A CA 1
ATOM 1440 C C . PHE A 1 189 ? 0.776 -3.560 9.641 1.00 94.31 189 PHE A C 1
ATOM 1442 O O . PHE A 1 189 ? 1.282 -3.554 10.766 1.00 94.31 189 PHE A O 1
ATOM 1449 N N . ARG A 1 190 ? -0.496 -3.244 9.423 1.00 93.00 190 ARG A N 1
ATOM 1450 C CA . ARG A 1 190 ? -1.485 -3.027 10.472 1.00 93.00 190 ARG A CA 1
ATOM 1451 C C . ARG A 1 190 ? -2.780 -3.682 10.075 1.00 93.00 190 ARG A C 1
ATOM 1453 O O . ARG A 1 190 ? -3.329 -3.394 9.016 1.00 93.00 190 ARG A O 1
ATOM 1460 N N . LEU A 1 191 ? -3.269 -4.533 10.952 1.00 93.50 191 LEU A N 1
ATOM 1461 C CA . LEU A 1 191 ? -4.444 -5.337 10.728 1.00 93.50 191 LEU A CA 1
ATOM 1462 C C . LEU A 1 191 ? -5.415 -5.129 11.872 1.00 93.50 191 LEU A C 1
ATOM 1464 O O . LEU A 1 191 ? -5.010 -4.967 13.025 1.00 93.50 191 LEU A O 1
ATOM 1468 N N . ARG A 1 192 ? -6.698 -5.186 11.545 1.00 91.44 192 ARG A N 1
ATOM 1469 C CA . ARG A 1 192 ? -7.744 -5.384 12.529 1.00 91.44 192 ARG A CA 1
ATOM 1470 C C . ARG A 1 192 ? -8.782 -6.336 11.990 1.00 91.44 192 ARG A C 1
ATOM 1472 O O . ARG A 1 192 ? -9.287 -6.141 10.886 1.00 91.44 192 ARG A O 1
ATOM 1479 N N . HIS A 1 193 ? -9.154 -7.302 12.808 1.00 88.44 193 HIS A N 1
ATOM 1480 C CA . HIS A 1 193 ? -10.280 -8.174 12.540 1.00 88.44 193 HIS A CA 1
ATOM 1481 C C . HIS A 1 193 ? -11.131 -8.269 13.805 1.00 88.44 193 HIS A C 1
ATOM 1483 O O . HIS A 1 193 ? -10.647 -8.655 14.866 1.00 88.44 193 HIS A O 1
ATOM 1489 N N . SER A 1 194 ? -12.406 -7.886 13.709 1.00 82.75 194 SER A N 1
ATOM 1490 C CA . SER A 1 194 ? -13.296 -7.765 14.873 1.00 82.75 194 SER A CA 1
ATOM 1491 C C . SER A 1 194 ? -12.719 -6.829 15.956 1.00 82.75 194 SER A C 1
ATOM 1493 O O . SER A 1 194 ? -12.683 -5.616 15.742 1.00 82.75 194 SER A O 1
ATOM 1495 N N . SER A 1 195 ? -12.269 -7.368 17.094 1.00 79.50 195 SER A N 1
ATOM 1496 C CA . SER A 1 195 ? -11.675 -6.631 18.222 1.00 79.50 195 SER A CA 1
ATOM 1497 C C . SER A 1 195 ? -10.156 -6.769 18.331 1.00 79.50 195 SER A C 1
ATOM 1499 O O . SER A 1 195 ? -9.555 -6.125 19.187 1.00 79.50 195 SER A O 1
ATOM 1501 N N . GLU A 1 196 ? -9.534 -7.615 17.511 1.00 87.88 196 GLU A N 1
ATOM 1502 C CA . GLU A 1 196 ? -8.097 -7.870 17.575 1.00 87.88 196 GLU A CA 1
ATOM 1503 C C . GLU A 1 196 ? -7.355 -6.959 16.607 1.00 87.88 196 GLU A C 1
ATOM 1505 O O . GLU A 1 196 ? -7.675 -6.900 15.416 1.00 87.88 196 GLU A O 1
ATOM 1510 N N . GLU A 1 197 ? -6.356 -6.247 17.126 1.00 89.19 197 GLU A N 1
ATOM 1511 C CA . GLU A 1 197 ? -5.438 -5.427 16.346 1.00 89.19 197 GLU A CA 1
ATOM 1512 C C . GLU A 1 197 ? -4.046 -6.051 16.382 1.00 89.19 197 GLU A C 1
ATOM 1514 O O . GLU A 1 197 ? -3.550 -6.434 17.442 1.00 89.19 197 GLU A O 1
ATOM 1519 N N . ARG A 1 198 ? -3.396 -6.129 15.219 1.00 90.31 198 ARG A N 1
ATOM 1520 C CA . ARG A 1 198 ? -2.033 -6.649 15.106 1.00 90.31 198 ARG A CA 1
ATOM 1521 C C . ARG A 1 198 ? -1.212 -5.797 14.157 1.00 90.31 198 ARG A C 1
ATOM 1523 O O . ARG A 1 198 ? -1.714 -5.293 13.152 1.00 90.31 198 ARG A O 1
ATOM 1530 N N . GLY A 1 199 ? 0.061 -5.631 14.482 1.00 91.94 199 GLY A N 1
ATOM 1531 C CA . GLY A 1 199 ? 1.038 -5.005 13.606 1.00 91.94 199 GLY A CA 1
ATOM 1532 C C . GLY A 1 199 ? 2.298 -5.847 13.546 1.00 91.94 199 GLY A C 1
ATOM 1533 O O . GLY A 1 199 ? 2.641 -6.504 14.526 1.00 91.94 199 GLY A O 1
ATOM 1534 N N . PHE A 1 200 ? 2.948 -5.837 12.392 1.00 91.75 200 PHE A N 1
ATOM 1535 C CA . PHE A 1 200 ? 4.232 -6.495 12.178 1.00 91.75 200 PHE A CA 1
ATOM 1536 C C . PHE A 1 200 ? 4.985 -5.822 11.032 1.00 91.75 200 PHE A C 1
ATOM 1538 O O . PHE A 1 200 ? 4.410 -5.053 10.255 1.00 91.75 200 PHE A O 1
ATOM 1545 N N . VAL A 1 201 ? 6.275 -6.108 10.924 1.00 91.50 201 VAL A N 1
ATOM 1546 C CA . VAL A 1 201 ? 7.188 -5.500 9.958 1.00 91.50 201 VAL A CA 1
ATOM 1547 C C . VAL A 1 201 ? 7.836 -6.570 9.087 1.00 91.50 201 VAL A C 1
ATOM 1549 O O . VAL A 1 201 ? 8.191 -7.646 9.561 1.00 91.50 201 VAL A O 1
ATOM 1552 N N . ALA A 1 202 ? 8.020 -6.276 7.803 1.00 92.69 202 ALA A N 1
ATOM 1553 C CA . ALA A 1 202 ? 8.861 -7.084 6.924 1.00 92.69 202 ALA A CA 1
ATOM 1554 C C . ALA A 1 202 ? 9.767 -6.204 6.067 1.00 92.69 202 ALA A C 1
ATOM 1556 O O . ALA A 1 202 ? 9.346 -5.148 5.592 1.00 92.69 202 ALA A O 1
ATOM 1557 N N . TRP A 1 203 ? 10.994 -6.662 5.836 1.00 92.88 203 TRP A N 1
ATOM 1558 C CA . TRP A 1 203 ? 11.923 -6.043 4.896 1.00 92.88 203 TRP A CA 1
ATOM 1559 C C . TRP A 1 203 ? 11.918 -6.812 3.575 1.00 92.88 203 TRP A C 1
ATOM 1561 O O . TRP A 1 203 ? 12.196 -8.008 3.567 1.00 92.88 203 TRP A O 1
ATOM 1571 N N . SER A 1 204 ? 11.608 -6.130 2.470 1.00 92.69 204 SER A N 1
ATOM 1572 C CA . SER A 1 204 ? 11.634 -6.661 1.097 1.00 92.69 204 SER A CA 1
ATOM 1573 C C . SER A 1 204 ? 11.117 -8.104 0.971 1.00 92.69 204 SER A C 1
ATOM 1575 O O . SER A 1 204 ? 11.838 -8.973 0.467 1.00 92.69 204 SER A O 1
ATOM 1577 N N . PRO A 1 205 ? 9.898 -8.412 1.461 1.00 93.56 205 PRO A N 1
ATOM 1578 C CA . PRO A 1 205 ? 9.431 -9.787 1.479 1.00 93.56 205 PRO A CA 1
ATOM 1579 C C . PRO A 1 205 ? 9.246 -10.318 0.056 1.00 93.56 205 PRO A C 1
ATOM 1581 O O . PRO A 1 205 ? 8.620 -9.681 -0.794 1.00 93.56 205 PRO A O 1
ATOM 1584 N N . ASN A 1 206 ? 9.745 -11.529 -0.172 1.00 92.88 206 ASN A N 1
ATOM 1585 C CA . ASN A 1 206 ? 9.592 -12.274 -1.417 1.00 92.88 206 ASN A CA 1
ATOM 1586 C C . ASN A 1 206 ? 9.060 -13.689 -1.141 1.00 92.88 206 ASN A C 1
ATOM 1588 O O . ASN A 1 206 ? 8.908 -14.104 0.013 1.00 92.88 206 ASN A O 1
ATOM 1592 N N . THR A 1 207 ? 8.785 -14.429 -2.211 1.00 92.31 207 THR A N 1
ATOM 1593 C CA . THR A 1 207 ? 8.242 -15.796 -2.176 1.00 92.31 207 THR A CA 1
ATOM 1594 C C . THR A 1 207 ? 9.126 -16.807 -1.439 1.00 92.31 207 THR A C 1
ATOM 1596 O O . THR A 1 207 ? 8.622 -17.846 -1.021 1.00 92.31 207 THR A O 1
ATOM 1599 N N . HIS A 1 208 ? 10.415 -16.519 -1.245 1.00 90.75 208 HIS A N 1
ATOM 1600 C CA . HIS A 1 208 ? 11.369 -17.428 -0.612 1.00 90.75 208 HIS A CA 1
ATOM 1601 C C . HIS A 1 208 ? 11.640 -17.092 0.859 1.00 90.75 208 HIS A C 1
ATOM 1603 O O . HIS A 1 208 ? 11.676 -17.994 1.690 1.00 90.75 208 HIS A O 1
ATOM 1609 N N . LEU A 1 209 ? 11.830 -15.812 1.192 1.00 88.94 209 LEU A N 1
ATOM 1610 C CA . LEU A 1 209 ? 12.240 -15.377 2.534 1.00 88.94 209 LEU A CA 1
ATOM 1611 C C . LEU A 1 209 ? 11.056 -15.148 3.479 1.00 88.94 209 LEU A C 1
ATOM 1613 O O . LEU A 1 209 ? 11.138 -15.469 4.659 1.00 88.94 209 LEU A O 1
ATOM 1617 N N . ALA A 1 210 ? 9.959 -14.585 2.970 1.00 93.44 210 ALA A N 1
ATOM 1618 C CA . ALA A 1 210 ? 8.794 -14.223 3.773 1.00 93.44 210 ALA A CA 1
ATOM 1619 C C . ALA A 1 210 ? 7.506 -14.394 2.945 1.00 93.44 210 ALA A C 1
ATOM 1621 O O . ALA A 1 210 ? 6.822 -13.410 2.642 1.00 93.44 210 ALA A O 1
ATOM 1622 N N . PRO A 1 211 ? 7.158 -15.638 2.553 1.00 94.81 211 PRO A N 1
ATOM 1623 C CA . PRO A 1 211 ? 6.107 -15.907 1.570 1.00 94.81 211 PRO A CA 1
ATOM 1624 C C . PRO A 1 211 ? 4.735 -15.367 1.982 1.00 94.81 211 PRO A C 1
ATOM 1626 O O . PRO A 1 211 ? 4.008 -14.851 1.138 1.00 94.81 211 PRO A O 1
ATOM 1629 N N . ARG A 1 212 ? 4.385 -15.429 3.274 1.00 96.31 212 ARG A N 1
ATOM 1630 C CA . ARG A 1 212 ? 3.103 -14.911 3.789 1.00 96.31 212 ARG A CA 1
ATOM 1631 C C . ARG A 1 212 ? 3.043 -13.383 3.736 1.00 96.31 212 ARG A C 1
ATOM 1633 O O . ARG A 1 212 ? 2.051 -12.832 3.269 1.00 96.31 212 ARG A O 1
ATOM 1640 N N . HIS A 1 213 ? 4.113 -12.692 4.145 1.00 96.25 213 HIS A N 1
ATOM 1641 C CA . HIS A 1 213 ? 4.219 -11.227 4.049 1.00 96.25 213 HIS A CA 1
ATOM 1642 C C . HIS A 1 213 ? 4.178 -10.758 2.605 1.00 96.25 213 HIS A C 1
ATOM 1644 O O . HIS A 1 213 ? 3.468 -9.803 2.293 1.00 96.25 213 HIS A O 1
ATOM 1650 N N . HIS A 1 214 ? 4.890 -11.466 1.729 1.00 96.19 214 HIS A N 1
ATOM 1651 C CA . HIS A 1 214 ? 4.882 -11.212 0.298 1.00 96.19 214 HIS A CA 1
ATOM 1652 C C . HIS A 1 214 ? 3.476 -11.398 -0.289 1.00 96.19 214 HIS A C 1
ATOM 1654 O O . HIS A 1 214 ? 2.968 -10.502 -0.956 1.00 96.19 214 HIS A O 1
ATOM 1660 N N . ALA A 1 215 ? 2.802 -12.512 0.009 1.00 96.88 215 ALA A N 1
ATOM 1661 C CA . ALA A 1 215 ? 1.442 -12.766 -0.461 1.00 96.88 215 ALA A CA 1
ATOM 1662 C C . ALA A 1 215 ? 0.450 -11.693 0.021 1.00 96.88 215 ALA A C 1
ATOM 1664 O O . ALA A 1 215 ? -0.350 -11.199 -0.773 1.00 96.88 215 ALA A O 1
ATOM 1665 N N . LEU A 1 216 ? 0.550 -11.261 1.283 1.00 97.56 216 LEU A N 1
ATOM 1666 C CA . LEU A 1 216 ? -0.325 -10.232 1.847 1.00 97.56 216 LEU A CA 1
ATOM 1667 C C . LEU A 1 216 ? -0.141 -8.872 1.159 1.00 97.56 216 LEU A C 1
ATOM 1669 O O . LEU A 1 216 ? -1.123 -8.255 0.738 1.00 97.56 216 LEU A O 1
ATOM 1673 N N . VAL A 1 217 ? 1.104 -8.398 1.007 1.00 97.19 217 VAL A N 1
ATOM 1674 C CA . VAL A 1 217 ? 1.353 -7.127 0.302 1.00 97.19 217 VAL A CA 1
ATOM 1675 C C . VAL A 1 217 ? 0.973 -7.229 -1.174 1.00 97.19 217 VAL A C 1
ATOM 1677 O O . VAL A 1 217 ? 0.425 -6.277 -1.724 1.00 97.19 217 VAL A O 1
ATOM 1680 N N . ARG A 1 218 ? 1.180 -8.387 -1.812 1.00 96.94 218 ARG A N 1
ATOM 1681 C CA . ARG A 1 218 ? 0.784 -8.632 -3.206 1.00 96.94 218 ARG A CA 1
ATOM 1682 C C . ARG A 1 218 ? -0.728 -8.593 -3.388 1.00 96.94 218 ARG A C 1
ATOM 1684 O O . ARG A 1 218 ? -1.173 -8.019 -4.378 1.00 96.94 218 ARG A O 1
ATOM 1691 N N . ALA A 1 219 ? -1.508 -9.146 -2.461 1.00 97.44 219 ALA A N 1
ATOM 1692 C CA . ALA A 1 219 ? -2.969 -9.077 -2.501 1.00 97.44 219 ALA A CA 1
ATOM 1693 C C . ALA A 1 219 ? -3.461 -7.619 -2.428 1.00 97.44 219 ALA A C 1
ATOM 1695 O O . ALA A 1 219 ? -4.260 -7.189 -3.262 1.00 97.44 219 ALA A O 1
ATOM 1696 N N . LEU A 1 220 ? -2.920 -6.828 -1.489 1.00 97.50 220 LEU A N 1
ATOM 1697 C CA . LEU A 1 220 ? -3.228 -5.395 -1.355 1.00 97.50 220 LEU A CA 1
ATOM 1698 C C . LEU A 1 220 ? -2.811 -4.599 -2.599 1.00 97.50 220 LEU A C 1
ATOM 1700 O O . LEU A 1 220 ? -3.590 -3.808 -3.128 1.00 97.50 220 LEU A O 1
ATOM 1704 N N . PHE A 1 221 ? -1.594 -4.825 -3.089 1.00 97.12 221 PHE A N 1
ATOM 1705 C CA . PHE A 1 221 ? -1.040 -4.130 -4.246 1.00 97.12 221 PHE A CA 1
ATOM 1706 C C . PHE A 1 221 ? -1.790 -4.457 -5.545 1.00 97.12 221 PHE A C 1
ATOM 1708 O O . PHE A 1 221 ? -2.065 -3.565 -6.349 1.00 97.12 221 PHE A O 1
ATOM 1715 N N . ARG A 1 222 ? -2.177 -5.722 -5.748 1.00 95.69 222 ARG A N 1
ATOM 1716 C CA . ARG A 1 222 ? -2.981 -6.141 -6.904 1.00 95.69 222 ARG A CA 1
ATOM 1717 C C . ARG A 1 222 ? -4.344 -5.457 -6.890 1.00 95.69 222 ARG A C 1
ATOM 1719 O O . ARG A 1 222 ? -4.726 -4.840 -7.877 1.00 95.69 222 ARG A O 1
ATOM 1726 N N . LEU A 1 223 ? -5.025 -5.475 -5.744 1.00 96.94 223 LEU A N 1
ATOM 1727 C CA . LEU A 1 223 ? -6.298 -4.776 -5.591 1.00 96.94 223 LEU A CA 1
ATOM 1728 C C . LEU A 1 223 ? -6.153 -3.271 -5.873 1.00 96.94 223 LEU A C 1
ATOM 1730 O O . LEU A 1 223 ? -6.997 -2.681 -6.545 1.00 96.94 223 LEU A O 1
ATOM 1734 N N . ALA A 1 224 ? -5.062 -2.654 -5.410 1.00 97.00 224 ALA A N 1
ATOM 1735 C CA . ALA A 1 224 ? -4.806 -1.241 -5.654 1.00 97.00 224 ALA A CA 1
ATOM 1736 C C . ALA A 1 224 ? -4.552 -0.912 -7.129 1.00 97.00 224 ALA A C 1
ATOM 1738 O O . ALA A 1 224 ? -5.150 0.019 -7.658 1.00 97.00 224 ALA A O 1
ATOM 1739 N N . THR A 1 225 ? -3.727 -1.693 -7.821 1.00 94.56 225 THR A N 1
ATOM 1740 C CA . THR A 1 225 ? -3.412 -1.480 -9.247 1.00 94.56 225 THR A CA 1
ATOM 1741 C C . THR A 1 225 ? -4.598 -1.739 -10.187 1.00 94.56 225 THR A C 1
ATOM 1743 O O . THR A 1 225 ? -4.677 -1.124 -11.260 1.00 94.56 225 THR A O 1
ATOM 1746 N N . GLU A 1 226 ? -5.531 -2.608 -9.784 1.00 93.94 226 GLU A N 1
ATOM 1747 C CA . GLU A 1 226 ? -6.810 -2.855 -10.466 1.00 93.94 226 GLU A CA 1
ATOM 1748 C C . GLU A 1 226 ? -7.780 -1.668 -10.330 1.00 93.94 226 GLU A C 1
ATOM 1750 O O . GLU A 1 226 ? -8.445 -1.284 -11.300 1.00 93.94 226 GLU A O 1
ATOM 1755 N N . LEU A 1 227 ? -7.873 -1.093 -9.126 1.00 95.94 227 LEU A N 1
ATOM 1756 C CA . LEU A 1 227 ? -8.925 -0.138 -8.772 1.00 95.94 227 LEU A CA 1
ATOM 1757 C C . LEU A 1 227 ? -8.508 1.334 -8.855 1.00 95.94 227 LEU A C 1
ATOM 1759 O O . LEU A 1 227 ? -9.389 2.164 -9.073 1.00 95.94 227 LEU A O 1
ATOM 1763 N N . ALA A 1 228 ? -7.218 1.660 -8.730 1.00 95.75 228 ALA A N 1
ATOM 1764 C CA . ALA A 1 228 ? -6.718 3.035 -8.792 1.00 95.75 228 ALA A CA 1
ATOM 1765 C C . ALA A 1 228 ? -7.170 3.756 -10.071 1.00 95.75 228 ALA A C 1
ATOM 1767 O O . ALA A 1 228 ? -7.145 3.193 -11.178 1.00 95.75 228 ALA A O 1
ATOM 1768 N N . ARG A 1 229 ? -7.578 5.013 -9.910 1.00 92.94 229 ARG A N 1
ATOM 1769 C CA . ARG A 1 229 ? -8.070 5.893 -10.974 1.00 92.94 229 ARG A CA 1
ATOM 1770 C C . ARG A 1 229 ? -7.220 7.145 -11.107 1.00 92.94 229 ARG A C 1
ATOM 1772 O O . ARG A 1 229 ? -6.998 7.584 -12.234 1.00 92.94 229 ARG A O 1
ATOM 1779 N N . GLU A 1 230 ? -6.728 7.677 -9.993 1.00 92.44 230 GLU A N 1
ATOM 1780 C CA . GLU A 1 230 ? -5.946 8.910 -9.999 1.00 92.44 230 GLU A CA 1
ATOM 1781 C C . GLU A 1 230 ? -4.542 8.691 -10.575 1.00 92.44 230 GLU A C 1
ATOM 1783 O O . GLU A 1 230 ? -3.851 7.717 -10.260 1.00 92.44 230 GLU A O 1
ATOM 1788 N N . ALA A 1 231 ? -4.103 9.616 -11.433 1.00 91.75 231 ALA A N 1
ATOM 1789 C CA . ALA A 1 231 ? -2.825 9.507 -12.141 1.00 91.75 231 ALA A CA 1
ATOM 1790 C C . ALA A 1 231 ? -1.624 9.456 -11.181 1.00 91.75 231 ALA A C 1
ATOM 1792 O O . ALA A 1 231 ? -0.682 8.689 -11.403 1.00 91.75 231 ALA A O 1
ATOM 1793 N N . ASP A 1 232 ? -1.682 10.225 -10.095 1.00 91.00 232 ASP A N 1
ATOM 1794 C CA . ASP A 1 232 ? -0.627 10.277 -9.083 1.00 91.00 232 ASP A CA 1
ATOM 1795 C C . ASP A 1 232 ? -0.566 8.978 -8.267 1.00 91.00 232 ASP A C 1
ATOM 1797 O O . ASP A 1 232 ? 0.515 8.433 -8.050 1.00 91.00 232 ASP A O 1
ATOM 1801 N N . SER A 1 233 ? -1.719 8.404 -7.905 1.00 93.31 233 SER A N 1
ATOM 1802 C CA . SER A 1 233 ? -1.790 7.088 -7.257 1.00 93.31 233 SER A CA 1
ATOM 1803 C C . SER A 1 233 ? -1.235 5.984 -8.148 1.00 93.31 233 SER A C 1
ATOM 1805 O O . SER A 1 233 ? -0.500 5.117 -7.677 1.00 93.31 233 SER A O 1
ATOM 1807 N N . ILE A 1 234 ? -1.561 6.011 -9.445 1.00 93.88 234 ILE A N 1
ATOM 1808 C CA . ILE A 1 234 ? -1.016 5.063 -10.423 1.00 93.88 234 ILE A CA 1
ATOM 1809 C C . ILE A 1 234 ? 0.507 5.209 -10.494 1.00 93.88 234 ILE A C 1
ATOM 1811 O O . ILE A 1 234 ? 1.208 4.205 -10.429 1.00 93.88 234 ILE A O 1
ATOM 1815 N N . THR A 1 235 ? 1.021 6.438 -10.562 1.00 92.06 235 THR A N 1
ATOM 1816 C CA . THR A 1 235 ? 2.467 6.714 -10.599 1.00 92.06 235 THR A CA 1
ATOM 1817 C C . THR A 1 235 ? 3.171 6.207 -9.337 1.00 92.06 235 THR A C 1
ATOM 1819 O O . THR A 1 235 ? 4.210 5.551 -9.426 1.00 92.06 235 THR A O 1
ATOM 1822 N N . PHE A 1 236 ? 2.579 6.431 -8.161 1.00 93.25 236 PHE A N 1
ATOM 1823 C CA . PHE A 1 236 ? 3.074 5.892 -6.896 1.00 93.25 236 PHE A CA 1
ATOM 1824 C C . PHE A 1 236 ? 3.126 4.354 -6.909 1.00 93.25 236 PHE A C 1
ATOM 1826 O O . PHE A 1 236 ? 4.155 3.760 -6.578 1.00 93.25 236 PHE A O 1
ATOM 1833 N N . LEU A 1 237 ? 2.040 3.697 -7.331 1.00 94.69 237 LEU A N 1
ATOM 1834 C CA . LEU A 1 237 ? 1.968 2.236 -7.422 1.00 94.69 237 LEU A CA 1
ATOM 1835 C C . LEU A 1 237 ? 3.005 1.666 -8.398 1.00 94.69 237 LEU A C 1
ATOM 1837 O O . LEU A 1 237 ? 3.650 0.663 -8.093 1.00 94.69 237 LEU A O 1
ATOM 1841 N N . GLU A 1 238 ? 3.198 2.311 -9.549 1.00 92.75 238 GLU A N 1
ATOM 1842 C CA . GLU A 1 238 ? 4.220 1.937 -10.532 1.00 92.75 238 GLU A CA 1
ATOM 1843 C C . GLU A 1 238 ? 5.639 2.052 -9.954 1.00 92.75 238 GLU A C 1
ATOM 1845 O O . GLU A 1 238 ? 6.475 1.188 -10.219 1.00 92.75 238 GLU A O 1
ATOM 1850 N N . GLY A 1 239 ? 5.906 3.062 -9.119 1.00 91.31 239 GLY A N 1
ATOM 1851 C CA . GLY A 1 239 ? 7.191 3.212 -8.432 1.00 91.31 239 GLY A CA 1
ATOM 1852 C C . GLY A 1 239 ? 7.444 2.143 -7.364 1.00 91.31 239 GLY A C 1
ATOM 1853 O O . GLY A 1 239 ? 8.546 1.600 -7.274 1.00 91.31 239 GLY A O 1
ATOM 1854 N N . ILE A 1 240 ? 6.417 1.771 -6.594 1.00 92.44 240 ILE A N 1
ATOM 1855 C CA . ILE A 1 240 ? 6.522 0.707 -5.582 1.00 92.44 240 ILE A CA 1
ATOM 1856 C C . ILE A 1 240 ? 6.626 -0.689 -6.213 1.00 92.44 240 ILE A C 1
ATOM 1858 O O . ILE A 1 240 ? 7.245 -1.573 -5.621 1.00 92.44 240 ILE A O 1
ATOM 1862 N N . HIS A 1 241 ? 6.082 -0.900 -7.416 1.00 92.25 241 HIS A N 1
ATOM 1863 C CA . HIS A 1 241 ? 6.081 -2.196 -8.105 1.00 92.25 241 HIS A CA 1
ATOM 1864 C C . HIS A 1 241 ? 7.458 -2.880 -8.124 1.00 92.25 241 HIS A C 1
ATOM 1866 O O . HIS A 1 241 ? 7.556 -4.083 -7.876 1.00 92.25 241 HIS A O 1
ATOM 1872 N N . GLY A 1 242 ? 8.524 -2.117 -8.391 1.00 86.69 242 GLY A N 1
ATOM 1873 C CA . GLY A 1 242 ? 9.892 -2.640 -8.475 1.00 86.69 242 GLY A CA 1
ATOM 1874 C C . GLY A 1 242 ? 10.412 -3.251 -7.169 1.00 86.69 242 GLY A C 1
ATOM 1875 O O . GLY A 1 242 ? 11.283 -4.112 -7.207 1.00 86.69 242 GLY A O 1
ATOM 1876 N N . TYR A 1 243 ? 9.852 -2.858 -6.024 1.00 89.38 243 TYR A N 1
ATOM 1877 C CA . TYR A 1 243 ? 10.241 -3.375 -4.712 1.00 89.38 243 TYR A CA 1
ATOM 1878 C C . TYR A 1 243 ? 9.508 -4.657 -4.305 1.00 89.38 243 TYR A C 1
ATOM 1880 O O . TYR A 1 243 ? 9.935 -5.327 -3.368 1.00 89.38 243 TYR A O 1
ATOM 1888 N N . LEU A 1 244 ? 8.387 -4.982 -4.956 1.00 90.38 244 LEU A N 1
ATOM 1889 C CA . LEU A 1 244 ? 7.471 -6.034 -4.507 1.00 90.38 244 LEU A CA 1
ATOM 1890 C C . LEU A 1 244 ? 7.590 -7.341 -5.290 1.00 90.38 244 LEU A C 1
ATOM 1892 O O . LEU A 1 244 ? 6.707 -8.182 -5.143 1.00 90.38 244 LEU A O 1
ATOM 1896 N N . ASP A 1 245 ? 8.613 -7.497 -6.138 1.00 85.81 245 ASP A N 1
ATOM 1897 C CA . ASP A 1 245 ? 8.764 -8.647 -7.047 1.00 85.81 245 ASP A CA 1
ATOM 1898 C C . ASP A 1 245 ? 7.434 -8.992 -7.746 1.00 85.81 245 ASP A C 1
ATOM 1900 O O . ASP A 1 245 ? 6.895 -10.100 -7.692 1.00 85.81 245 ASP A O 1
ATOM 1904 N N . ALA A 1 246 ? 6.803 -7.954 -8.302 1.00 84.94 246 ALA A N 1
ATOM 1905 C CA . ALA A 1 246 ? 5.405 -8.024 -8.691 1.00 84.94 246 ALA A CA 1
ATOM 1906 C C . ALA A 1 246 ? 5.159 -8.652 -10.080 1.00 84.94 246 ALA A C 1
ATOM 1908 O O . ALA A 1 246 ? 4.004 -8.765 -10.508 1.00 84.94 246 ALA A O 1
ATOM 1909 N N . GLY A 1 247 ? 6.218 -9.129 -10.736 1.00 86.12 247 GLY A N 1
ATOM 1910 C CA . GLY A 1 247 ? 6.220 -9.621 -12.109 1.00 86.12 247 GLY A CA 1
ATOM 1911 C C . GLY A 1 247 ? 6.743 -8.572 -13.091 1.00 86.12 247 GLY A C 1
ATOM 1912 O O . GLY A 1 247 ? 7.533 -7.700 -12.732 1.00 86.12 247 GLY A O 1
ATOM 1913 N N . LEU A 1 248 ? 6.312 -8.663 -14.350 1.00 88.12 248 LEU A N 1
ATOM 1914 C CA . LEU A 1 248 ? 6.647 -7.675 -15.375 1.00 88.12 248 LEU A CA 1
ATOM 1915 C C . LEU A 1 248 ? 5.992 -6.323 -15.063 1.00 88.12 248 LEU A C 1
ATOM 1917 O O . LEU A 1 248 ? 4.784 -6.297 -14.817 1.00 88.12 248 LEU A O 1
ATOM 1921 N N . PRO A 1 249 ? 6.725 -5.196 -15.142 1.00 87.75 249 PRO A N 1
ATOM 1922 C CA . PRO A 1 249 ? 6.174 -3.873 -14.884 1.00 87.75 249 PRO A CA 1
ATOM 1923 C C . PRO A 1 249 ? 5.419 -3.359 -16.120 1.00 87.75 249 PRO A C 1
ATOM 1925 O O . PRO A 1 249 ? 5.805 -2.395 -16.785 1.00 87.75 249 PRO A O 1
ATOM 1928 N N . VAL A 1 250 ? 4.363 -4.087 -16.482 1.00 87.44 250 VAL A N 1
ATOM 1929 C CA . VAL A 1 250 ? 3.581 -3.866 -17.693 1.00 87.44 250 VAL A CA 1
ATOM 1930 C C . VAL A 1 250 ? 2.095 -3.907 -17.378 1.00 87.44 250 VAL A C 1
ATOM 1932 O O . VAL A 1 250 ? 1.602 -4.839 -16.750 1.00 87.44 250 VAL A O 1
ATOM 1935 N N . LYS A 1 251 ? 1.359 -2.905 -17.864 1.00 85.19 251 LYS A N 1
ATOM 1936 C CA . LYS A 1 251 ? -0.103 -2.855 -17.821 1.00 85.19 251 LYS A CA 1
ATOM 1937 C C . LYS A 1 251 ? -0.652 -2.969 -19.232 1.00 85.19 251 LYS A C 1
ATOM 1939 O O . LYS A 1 251 ? -0.299 -2.186 -20.115 1.00 85.19 251 LYS A O 1
ATOM 1944 N N . VAL A 1 252 ? -1.526 -3.946 -19.432 1.00 85.75 252 VAL A N 1
ATOM 1945 C CA . VAL A 1 252 ? -2.200 -4.185 -20.706 1.00 85.75 252 VAL A CA 1
ATOM 1946 C C . VAL A 1 252 ? -3.623 -3.649 -20.627 1.00 85.75 252 VAL A C 1
ATOM 1948 O O . VAL A 1 252 ? -4.352 -3.935 -19.680 1.00 85.75 252 VAL A O 1
ATOM 1951 N N . PHE A 1 253 ? -4.012 -2.870 -21.628 1.00 84.44 253 PHE A N 1
ATOM 1952 C CA . PHE A 1 253 ? -5.365 -2.365 -21.804 1.00 84.44 253 PHE A CA 1
ATOM 1953 C C . PHE A 1 253 ? -5.988 -3.086 -23.002 1.00 84.44 253 PHE A C 1
ATOM 1955 O O . PHE A 1 253 ? -5.565 -2.880 -24.143 1.00 84.44 253 PHE A O 1
ATOM 1962 N N . GLU A 1 254 ? -6.998 -3.918 -22.740 1.00 82.94 254 GLU A N 1
ATOM 1963 C CA . GLU A 1 254 ? -7.678 -4.766 -23.739 1.00 82.94 254 GLU A CA 1
ATOM 1964 C C . GLU A 1 254 ? -8.690 -4.003 -24.620 1.00 82.94 254 GLU A C 1
ATOM 1966 O O . GLU A 1 254 ? -9.658 -4.558 -25.133 1.00 82.94 254 GLU A O 1
ATOM 1971 N N . GLU A 1 255 ? -8.483 -2.702 -24.799 1.00 83.56 255 GLU A N 1
ATOM 1972 C CA . GLU A 1 255 ? -9.249 -1.882 -25.736 1.00 83.56 255 GLU A CA 1
ATOM 1973 C C . GLU A 1 255 ? -8.786 -2.088 -27.191 1.00 83.56 255 GLU A C 1
ATOM 1975 O O . GLU A 1 255 ? -7.843 -2.825 -27.470 1.00 83.56 255 GLU A O 1
ATOM 1980 N N . THR A 1 256 ? -9.461 -1.451 -28.152 1.00 83.25 256 THR A N 1
ATOM 1981 C CA . THR A 1 256 ? -9.086 -1.499 -29.574 1.00 83.25 256 THR A CA 1
ATOM 1982 C C . THR A 1 256 ? -8.787 -0.081 -30.081 1.00 83.25 256 THR A C 1
ATOM 1984 O O . THR A 1 256 ? -9.718 0.717 -30.170 1.00 83.25 256 THR A O 1
ATOM 1987 N N . PRO A 1 257 ? -7.531 0.249 -30.454 1.00 85.25 257 PRO A N 1
ATOM 1988 C CA . PRO A 1 257 ? -6.353 -0.626 -30.481 1.00 85.25 257 PRO A CA 1
ATOM 1989 C C . PRO A 1 257 ? -5.856 -0.998 -29.077 1.00 85.25 257 PRO A C 1
ATOM 1991 O O . PRO A 1 257 ? -5.879 -0.164 -28.179 1.00 85.25 257 PRO A O 1
ATOM 1994 N N . ARG A 1 258 ? -5.349 -2.229 -28.914 1.00 82.06 258 ARG A N 1
ATOM 1995 C CA . ARG A 1 258 ? -4.754 -2.696 -27.651 1.00 82.06 258 ARG A CA 1
ATOM 1996 C C . ARG A 1 258 ? -3.618 -1.761 -27.257 1.00 82.06 258 ARG A C 1
ATOM 1998 O O . ARG A 1 258 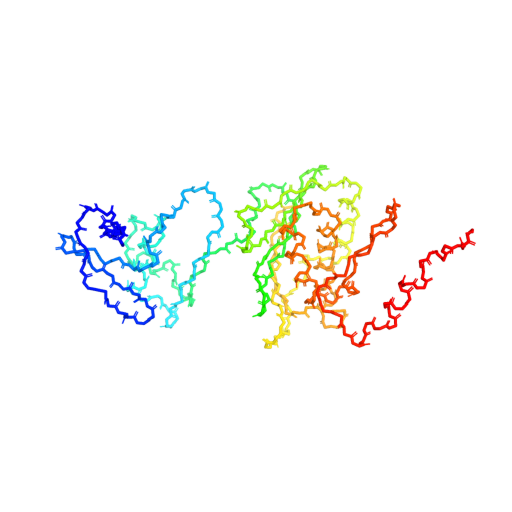? -2.724 -1.516 -28.071 1.00 82.06 258 ARG A O 1
ATOM 2005 N N . ARG A 1 259 ? -3.631 -1.253 -26.024 1.00 86.62 259 ARG A N 1
ATOM 2006 C CA . ARG A 1 259 ? -2.539 -0.425 -25.490 1.00 86.62 259 ARG A CA 1
ATOM 2007 C C . ARG A 1 259 ? -1.742 -1.212 -24.464 1.00 86.62 259 ARG A C 1
ATOM 2009 O O . ARG A 1 259 ? -2.301 -1.932 -23.644 1.00 86.62 259 ARG A O 1
ATOM 2016 N N . VAL A 1 260 ? -0.429 -1.036 -24.489 1.00 85.38 260 VAL A N 1
ATOM 2017 C CA . VAL A 1 260 ? 0.491 -1.584 -23.492 1.00 85.38 260 VAL A CA 1
ATOM 2018 C C . VAL A 1 260 ? 1.261 -0.416 -22.895 1.00 85.38 260 VAL A C 1
ATOM 2020 O O . VAL A 1 260 ? 1.818 0.397 -23.630 1.00 85.38 260 VAL A O 1
ATOM 2023 N N . ARG A 1 261 ? 1.272 -0.318 -21.567 1.00 86.62 261 ARG A N 1
ATOM 2024 C CA . ARG A 1 261 ? 2.077 0.651 -20.823 1.00 86.62 261 ARG A CA 1
ATOM 2025 C C . ARG A 1 261 ? 3.170 -0.101 -20.086 1.00 86.62 261 ARG A C 1
ATOM 2027 O O . ARG A 1 261 ? 2.875 -0.934 -19.235 1.00 86.62 261 ARG A O 1
ATOM 2034 N N . LEU A 1 262 ? 4.412 0.205 -20.431 1.00 87.81 262 LEU A N 1
ATOM 2035 C CA . LEU A 1 262 ? 5.594 -0.227 -19.696 1.00 87.81 262 LEU A CA 1
ATOM 2036 C C . LEU A 1 262 ? 5.896 0.839 -18.639 1.00 87.81 262 LEU A C 1
ATOM 2038 O O . LEU A 1 262 ? 5.795 2.032 -18.933 1.00 87.81 262 LEU A O 1
ATOM 2042 N N . PHE A 1 263 ? 6.252 0.425 -17.432 1.00 86.31 263 PHE A N 1
ATOM 2043 C CA . PHE A 1 263 ? 6.636 1.324 -16.346 1.00 86.31 263 PHE A CA 1
ATOM 2044 C C . PHE A 1 263 ? 7.840 0.761 -15.581 1.00 86.31 263 PHE A C 1
ATOM 2046 O O . PHE A 1 263 ? 8.294 -0.350 -15.847 1.00 86.31 263 PHE A O 1
ATOM 2053 N N . GLY A 1 264 ? 8.400 1.546 -14.659 1.00 78.75 264 GLY A N 1
ATOM 2054 C CA . GLY A 1 264 ? 9.578 1.144 -13.888 1.00 78.75 264 GLY A CA 1
ATOM 2055 C C . GLY A 1 264 ? 10.802 0.828 -14.759 1.00 78.75 264 GLY A C 1
ATOM 2056 O O . GLY A 1 264 ? 11.034 1.458 -15.790 1.00 78.75 264 GLY A O 1
ATOM 2057 N N . GLY A 1 265 ? 11.609 -0.136 -14.312 1.00 76.25 265 GLY A N 1
ATOM 2058 C CA . GLY A 1 265 ? 12.785 -0.615 -15.033 1.00 76.25 265 GLY A CA 1
ATOM 2059 C C . GLY A 1 265 ? 12.557 -2.004 -15.619 1.00 76.25 265 GLY A C 1
ATOM 2060 O O . GLY A 1 265 ? 12.150 -2.920 -14.907 1.00 76.25 265 GLY A O 1
ATOM 2061 N N . LEU A 1 266 ? 12.870 -2.173 -16.902 1.00 79.81 266 LEU A N 1
ATOM 2062 C CA . LEU A 1 266 ? 13.036 -3.488 -17.518 1.00 79.81 266 LEU A CA 1
ATOM 2063 C C . LEU A 1 266 ? 14.509 -3.882 -17.418 1.00 79.81 266 LEU A C 1
ATOM 2065 O O . LEU A 1 266 ? 15.389 -3.083 -17.740 1.00 79.81 266 LEU A O 1
ATOM 2069 N N . SER A 1 267 ? 14.784 -5.106 -16.978 1.00 78.50 267 SER A N 1
ATOM 2070 C CA . SER A 1 267 ? 16.140 -5.659 -16.972 1.00 78.50 267 SER A CA 1
ATOM 2071 C C . SER A 1 267 ? 16.274 -6.752 -18.029 1.00 78.50 267 SER A C 1
ATOM 2073 O O . SER A 1 267 ? 15.281 -7.255 -18.556 1.00 78.50 267 SER A O 1
ATOM 2075 N N . SER A 1 268 ? 17.507 -7.160 -18.333 1.00 80.75 268 SER A N 1
ATOM 2076 C CA . SER A 1 268 ? 17.763 -8.302 -19.221 1.00 80.75 268 SER A CA 1
ATOM 2077 C C . SER A 1 268 ? 17.092 -9.592 -18.732 1.00 80.75 268 SER A C 1
ATOM 2079 O O . SER A 1 268 ? 16.704 -10.420 -19.554 1.00 80.75 268 SER A O 1
ATOM 2081 N N . LEU A 1 269 ? 16.872 -9.726 -17.419 1.00 79.62 269 LEU A N 1
ATOM 2082 C CA . LEU A 1 269 ? 16.141 -10.843 -16.813 1.00 79.62 269 LEU A CA 1
ATOM 2083 C C . LEU A 1 269 ? 14.652 -10.859 -17.196 1.00 79.62 269 LEU A C 1
ATOM 2085 O O . LEU A 1 269 ? 13.999 -11.886 -17.077 1.00 79.62 269 LEU A O 1
ATOM 2089 N N . SER A 1 270 ? 14.106 -9.734 -17.662 1.00 82.31 270 SER A N 1
ATOM 2090 C CA . SER A 1 270 ? 12.708 -9.604 -18.089 1.00 82.31 270 SER A CA 1
ATOM 2091 C C . SER A 1 270 ? 12.491 -9.875 -19.582 1.00 82.31 270 SER A C 1
ATOM 2093 O O . SER A 1 270 ? 11.350 -9.822 -20.033 1.00 82.31 270 SER A O 1
ATOM 2095 N N . SER A 1 271 ? 13.555 -10.136 -20.352 1.00 85.56 271 SER A N 1
ATOM 2096 C CA . SER A 1 271 ? 13.499 -10.253 -21.820 1.00 85.56 271 SER A CA 1
ATOM 2097 C C . SER A 1 271 ? 12.545 -11.349 -22.302 1.00 85.56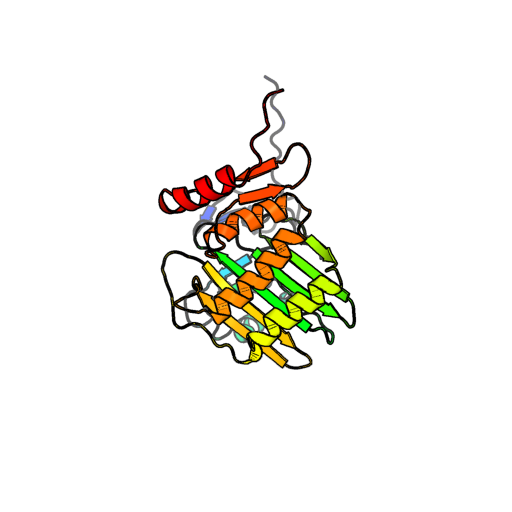 271 SER A C 1
ATOM 2099 O O . SER A 1 271 ? 11.610 -11.052 -23.035 1.00 85.56 271 SER A O 1
ATOM 2101 N N . GLU A 1 272 ? 12.699 -12.580 -21.815 1.00 86.69 272 GLU A N 1
ATOM 2102 C CA . GLU A 1 272 ? 11.859 -13.720 -22.214 1.00 86.69 272 GLU A CA 1
ATOM 2103 C C . GLU A 1 272 ? 10.373 -13.504 -21.882 1.00 86.69 272 GLU A C 1
ATOM 2105 O O . GLU A 1 272 ? 9.478 -13.812 -22.675 1.00 86.69 272 GLU A O 1
ATOM 2110 N N . ALA A 1 273 ? 10.098 -12.926 -20.712 1.00 85.44 273 ALA A N 1
ATOM 2111 C CA . ALA A 1 273 ? 8.737 -12.622 -20.296 1.00 85.44 273 ALA A CA 1
ATOM 2112 C C . ALA A 1 273 ? 8.123 -11.513 -21.174 1.00 85.44 273 ALA A C 1
ATOM 2114 O O . ALA A 1 273 ? 6.942 -11.575 -21.522 1.00 85.44 273 ALA A O 1
ATOM 2115 N N . LEU A 1 274 ? 8.919 -10.511 -21.560 1.00 87.50 274 LEU A N 1
ATOM 2116 C CA . LEU A 1 274 ? 8.494 -9.436 -22.454 1.00 87.50 274 LEU A CA 1
ATOM 2117 C C . LEU A 1 274 ? 8.244 -9.951 -23.882 1.00 87.50 274 LEU A C 1
ATOM 2119 O O . LEU A 1 274 ? 7.231 -9.601 -24.489 1.00 87.50 274 LEU A O 1
ATOM 2123 N N . ASP A 1 275 ? 9.109 -10.826 -24.392 1.00 87.62 275 ASP A N 1
ATOM 2124 C CA . ASP A 1 275 ? 8.930 -11.483 -25.690 1.00 87.62 275 ASP A CA 1
ATOM 2125 C C . ASP A 1 275 ? 7.651 -12.326 -25.705 1.00 87.62 275 ASP A C 1
ATOM 2127 O O . ASP A 1 275 ? 6.852 -12.236 -26.639 1.00 87.62 275 ASP A O 1
ATOM 2131 N N . SER A 1 276 ? 7.401 -13.076 -24.628 1.00 88.00 276 SER A N 1
ATOM 2132 C CA . SER A 1 276 ? 6.174 -13.861 -24.451 1.00 88.00 276 SER A CA 1
ATOM 2133 C C . SER A 1 276 ? 4.918 -12.982 -24.457 1.00 88.00 276 SER A C 1
ATOM 2135 O O . SER A 1 276 ? 3.916 -13.330 -25.086 1.00 88.00 276 SER A O 1
ATOM 2137 N N . LEU A 1 277 ? 4.971 -11.811 -23.810 1.00 87.56 277 LEU A N 1
ATOM 2138 C CA . LEU A 1 277 ? 3.873 -10.842 -23.813 1.00 87.56 277 LEU A CA 1
ATOM 2139 C C . LEU A 1 277 ? 3.561 -10.341 -25.233 1.00 87.56 277 LEU A C 1
ATOM 2141 O O . LEU A 1 277 ? 2.393 -10.279 -25.631 1.00 87.56 277 LEU A O 1
ATOM 2145 N N . PHE A 1 278 ? 4.589 -9.985 -26.006 1.00 86.06 278 PHE A N 1
ATOM 2146 C CA . PHE A 1 278 ? 4.401 -9.515 -27.377 1.00 86.06 278 PHE A CA 1
ATOM 2147 C C . PHE A 1 278 ? 3.954 -10.637 -28.318 1.00 86.06 278 PHE A C 1
ATOM 2149 O O . PHE A 1 278 ? 3.070 -10.403 -29.145 1.00 86.06 278 PHE A O 1
ATOM 2156 N N . ALA A 1 279 ? 4.471 -11.856 -28.151 1.00 85.62 279 ALA A N 1
ATOM 2157 C CA . ALA A 1 279 ? 4.068 -13.029 -28.928 1.00 85.62 279 ALA A CA 1
ATOM 2158 C C . ALA A 1 279 ? 2.590 -13.402 -28.722 1.00 85.62 279 ALA A C 1
ATOM 2160 O O . ALA A 1 279 ? 1.927 -13.837 -29.662 1.00 85.62 279 ALA A O 1
ATOM 2161 N N . ALA A 1 280 ? 2.047 -13.175 -27.523 1.00 81.62 280 ALA A N 1
ATOM 2162 C CA . ALA A 1 280 ? 0.632 -13.382 -27.218 1.00 81.62 280 ALA A CA 1
ATOM 2163 C C . ALA A 1 280 ? -0.300 -12.318 -27.836 1.00 81.62 280 ALA A C 1
ATOM 2165 O O . ALA A 1 280 ? -1.521 -12.402 -27.693 1.00 81.62 280 ALA A O 1
ATOM 2166 N N . THR A 1 281 ? 0.239 -11.294 -28.507 1.00 72.00 281 THR A N 1
ATOM 2167 C CA . THR A 1 281 ? -0.575 -10.270 -29.169 1.00 72.00 281 THR A CA 1
ATOM 2168 C C . THR A 1 281 ? -1.025 -10.782 -30.542 1.00 72.00 281 THR A C 1
ATOM 2170 O O . THR A 1 281 ? -0.171 -11.175 -31.338 1.00 72.00 281 THR A O 1
ATOM 2173 N N . PRO A 1 282 ? -2.336 -10.771 -30.867 1.00 67.19 282 PRO A N 1
ATOM 2174 C CA . PRO A 1 282 ? -2.824 -11.248 -32.157 1.00 67.19 282 PRO A CA 1
ATOM 2175 C C . PRO A 1 282 ? -2.102 -10.533 -33.301 1.00 67.19 282 PRO A C 1
ATOM 2177 O O . PRO A 1 282 ? -2.172 -9.305 -33.417 1.00 67.19 282 PRO A O 1
ATOM 2180 N N . GLN A 1 283 ? -1.403 -11.288 -34.152 1.00 59.84 283 GLN A N 1
ATOM 2181 C CA . GLN A 1 283 ? -0.813 -10.718 -35.354 1.00 59.84 283 GLN A CA 1
ATOM 2182 C C . GLN A 1 283 ? -1.956 -10.214 -36.233 1.00 59.84 283 GLN A C 1
ATOM 2184 O O . GLN A 1 283 ? -2.806 -10.991 -36.668 1.00 59.84 283 GLN A O 1
ATOM 2189 N N . ARG A 1 284 ? -2.008 -8.901 -36.486 1.00 55.72 284 ARG A N 1
ATOM 2190 C CA . ARG A 1 284 ? -2.908 -8.366 -37.509 1.00 55.72 284 ARG A CA 1
ATOM 2191 C C . ARG A 1 284 ? -2.541 -9.043 -38.827 1.00 55.72 284 ARG A C 1
ATOM 2193 O O . ARG A 1 284 ? -1.478 -8.759 -39.380 1.00 55.72 284 ARG A O 1
ATOM 2200 N N . HIS A 1 285 ? -3.418 -9.910 -39.331 1.00 49.78 285 HIS A N 1
ATOM 2201 C CA . HIS A 1 285 ? -3.406 -10.271 -40.740 1.00 49.78 285 HIS A CA 1
ATOM 2202 C C . HIS A 1 285 ? -3.453 -8.958 -41.523 1.00 49.78 285 HIS A C 1
ATOM 2204 O O . HIS A 1 285 ? -4.390 -8.171 -41.376 1.00 49.78 285 HIS A O 1
ATOM 2210 N N . ARG A 1 286 ? -2.382 -8.672 -42.267 1.00 46.06 286 ARG A N 1
ATOM 2211 C CA . ARG A 1 286 ? -2.378 -7.584 -43.239 1.00 46.06 286 ARG A CA 1
ATOM 2212 C C . ARG A 1 286 ? -3.442 -7.942 -44.278 1.00 46.06 286 ARG A C 1
ATOM 2214 O O . ARG A 1 286 ? -3.243 -8.908 -45.011 1.00 46.06 286 ARG A O 1
ATOM 2221 N N . CYS A 1 287 ? -4.569 -7.235 -44.263 1.00 42.66 287 CYS A N 1
ATOM 2222 C CA . CYS A 1 287 ? -5.434 -7.138 -45.435 1.00 42.66 287 CYS A CA 1
ATOM 2223 C C . CYS A 1 287 ? -4.752 -6.251 -46.477 1.00 42.66 287 CYS A C 1
ATOM 2225 O O . CYS A 1 287 ? -4.118 -5.253 -46.056 1.00 42.66 287 CYS A O 1
#

Radius of gyration: 24.36 Å; chains: 1; bounding box: 44×66×77 Å

Secondary structure (DSSP, 8-state):
---------B-TTT-PBB---EEETTEEEEEBTTT--EEETTTTS---SSSS---EEEE-SSSS--HHHHHHHHHH-GGGTTS-HHHHHHHTTT-SEEEE--S-PPPSSS-EEEEEEEEESSS--EEEEEEEETTEEEEEEEESS-SS-EEEEEPHHHHHHHHHHHHTT-GGG----S---SSSEEEEEEEEETTEEEEEEEES--TTT-HHHHHHHHHHHHHHHHH--SHHHHHHHHHHHTTTT-S-SEEEE-SSS-EEEE-S---GGGHHHHHHHHHTSPP----

Sequence (287 aa):
MNDEPEERLACPRCGGSVGGSTNERGIVFTPCLRCDQAMAAACCAPIPGTASGWRVQILWRGPELTLKEAASLRQVLPVHANESIQCVRDQYRGLSGWTGRRLLHLPSHPATFYGVEFSPSFFEKGALATIFRESHGTLVIASESLLLSECVPIPQERGRQFLDEVTSLDPLEMTDSDVIGMDGISLYFRLRHSSEERGFVAWSPNTHLAPRHHALVRALFRLATELAREADSITFLEGIHGYLDAGLPVKVFEETPRRVRLFGGLSSLSSEALDSLFAATPQRHRC

Foldseek 3Di:
DDDDDDPQDADPVPRAHWADWDQDPNWIWIARPPPRDTDTPVPPDDPDPDADADKDKFFDDDQFDDLVSLVVCCVVPVVNVPPDSVVSRVVCHRPGIDIPDDQDDDDPDQWWKKKKWKDFPPDWIWMWMWTGDDQWIWIWTTTNPDRHIDIFTQPRVLVVVLCVQLVVLVCVPDAEQPDDDPGAMKMWIWTDHGHDIDIYIYTLDDCPRHNSVLSSVLSRLVSQCVTDDDPVSNLRSLVCCVRSVNAASWDWDPDVVTDIDHGDDDDPVCVVVVVVVVVPDDDPPDD